Protein AF-A0A1R2CAF1-F1 (afdb_monomer_lite)

Sequence (361 aa):
MEHCLKITEYLPIVRPACIITQISPDHPMFIFNEDGVFRAWNSYMKGKGGKFLLNPRPETIQDITLNTEKISKFLRGTLLHSKGFSFASANIAYVQHNSFFAKLRKSTLQPDCFVSPLLYHANNTDVVGCSLIADLPELIYRDNIARTIDISEITEYFNQYMIEIEKKNDEFDPRTLKPQIMIKPKAAYIAEVIKQISDTHGLIVAIVDSSILYAIEEAWKELEKPPKPIKSFMKIPETPEKITLAEYTEKHALLDLMFGPFVHEYFVKYGIFPYTGHGMLGTADGFYETVKDSWRYYYGKHSSALGEHINLLVSARHAKGKTEDIEGKNKAKKMQTKSRAKSRRSKKVKETESEGSDFDN

pLDDT: mean 75.95, std 15.66, range [34.03, 95.94]

Secondary structure (DSSP, 8-state):
-HHHHHHHHHHHHH--SEEEE---TTS-TT--SHHHHHHHHHHHHTTS--S-SS-SS-SSGGGGEEPHHHHHHHIIIIITTSTTEEEEETTEEEEE--SHHHHHS---EEEETTTHHHHHHHH-TTS--EEEE-SPPHHHHHHHHHHHS-HHHHHHHHHHHHHHHHTT-TT--GGGGSHHHHTHHHHHHHHHHHHHHHTT-S-EEEE--HHHHHHHHHHHHT--SSPPPGGGGG-PPPPPTT-BHHHHHHHHHHHHHHH-SHHHHHTGGGT--S---TT-BT--TTHHHHHHHHHHHHHHHHHHHHHHHHHHHHHHHHHHHHHHHHHHHHHHHHHHHHHHHHHHHHHTTSSSS--------

Radius of gyration: 29.37 Å; chains: 1; bounding box: 98×52×96 Å

Foldseek 3Di:
DVLLVVVVVVCVVQLFQEEEFQDAQQQQQAQLDLVLLVVQLVCVVVVNHGPTLAGLQDQAQVRFKDDLVSLVSNCVRHAVRDDAWDDPDQQWIWGFAPAPVCVVVVTDTHTDNRSSVSSVCNVCVVSNHIYGHQFRHPVLLLLQCLQPDALVLLVVLLVVLLVCVLVVVVVDQSCVSPCVSSALLRLLRNLLSCVVVVVPTPGYHYDDDPVNVVSNVVSNVVADPPGDGSSVSSDRDQHDLEAALLSSLLSSLSCCNRVHPSQPPSALVSLHGSDQCPNHPPNDVCSSVVSSVSNCVNNVVSVVVSVVSVVVSVVVVVVVVVVVVVVVVVVVVVVVVVVVVVVVVVVVVVPPPDDDDDDDD

Organism: NCBI:txid5963

Structure (mmCIF, N/CA/C/O backbone):
data_AF-A0A1R2CAF1-F1
#
_entry.id   AF-A0A1R2CAF1-F1
#
loop_
_atom_site.group_PDB
_atom_site.id
_atom_site.type_symbol
_atom_site.label_atom_id
_atom_site.label_alt_id
_atom_site.label_comp_id
_atom_site.label_asym_id
_atom_site.label_entity_id
_atom_site.label_seq_id
_atom_site.pdbx_PDB_ins_code
_atom_site.Cartn_x
_atom_site.Cartn_y
_atom_site.Cartn_z
_atom_site.occupancy
_atom_site.B_iso_or_equiv
_atom_site.auth_seq_id
_atom_site.auth_comp_id
_atom_site.auth_asym_id
_atom_site.auth_atom_id
_atom_site.pdbx_PDB_model_num
ATOM 1 N N . MET A 1 1 ? 8.354 -9.102 16.627 1.00 51.31 1 MET A N 1
ATOM 2 C CA . MET A 1 1 ? 7.643 -10.154 17.399 1.00 51.31 1 MET A CA 1
ATOM 3 C C . MET A 1 1 ? 6.912 -9.573 18.609 1.00 51.31 1 MET A C 1
ATOM 5 O O . MET A 1 1 ? 5.741 -9.875 18.778 1.00 51.31 1 MET A O 1
ATOM 9 N N . GLU A 1 2 ? 7.549 -8.704 19.403 1.00 56.91 2 GLU A N 1
ATOM 10 C CA . GLU A 1 2 ? 6.963 -8.118 20.625 1.00 56.91 2 GLU A CA 1
ATOM 11 C C . GLU A 1 2 ? 5.717 -7.236 20.380 1.00 56.91 2 GLU A C 1
ATOM 13 O O . GLU A 1 2 ? 4.782 -7.248 21.173 1.00 56.91 2 GLU A O 1
ATOM 18 N N . HIS A 1 3 ? 5.650 -6.516 19.255 1.00 61.91 3 HIS A N 1
ATOM 19 C CA . HIS A 1 3 ? 4.549 -5.582 18.972 1.00 61.91 3 HIS A CA 1
ATOM 20 C C . HIS A 1 3 ? 3.184 -6.253 18.777 1.00 61.91 3 HIS A C 1
ATOM 22 O O . HIS A 1 3 ? 2.185 -5.747 19.280 1.00 61.91 3 HIS A O 1
ATOM 28 N N . CYS A 1 4 ? 3.115 -7.403 18.099 1.00 68.31 4 CYS A N 1
ATOM 29 C CA . CYS A 1 4 ? 1.819 -8.043 17.853 1.00 68.31 4 CYS A CA 1
ATOM 30 C C . CYS A 1 4 ? 1.289 -8.738 19.116 1.00 68.31 4 CYS A C 1
ATOM 32 O O . CYS A 1 4 ? 0.081 -8.750 19.333 1.00 68.31 4 CYS A O 1
ATOM 34 N N . LEU A 1 5 ? 2.189 -9.224 19.985 1.00 64.94 5 LEU A N 1
ATOM 35 C CA . LEU A 1 5 ? 1.832 -9.703 21.326 1.00 64.94 5 LEU A CA 1
ATOM 36 C C . LEU A 1 5 ? 1.216 -8.569 22.158 1.00 64.94 5 LEU A C 1
ATOM 38 O O . LEU A 1 5 ? 0.131 -8.734 22.711 1.00 64.94 5 LEU A O 1
ATOM 42 N N . LYS A 1 6 ? 1.826 -7.377 22.122 1.00 75.56 6 LYS A N 1
ATOM 43 C CA . LYS A 1 6 ? 1.265 -6.180 22.763 1.00 75.56 6 LYS A CA 1
ATOM 44 C C . LYS A 1 6 ? -0.132 -5.851 22.229 1.00 75.56 6 LYS A C 1
ATOM 46 O O . LYS A 1 6 ? -1.043 -5.653 23.022 1.00 75.56 6 LYS A O 1
ATOM 51 N N . ILE A 1 7 ? -0.352 -5.851 20.910 1.00 79.62 7 ILE A N 1
ATOM 52 C CA . ILE A 1 7 ? -1.685 -5.580 20.330 1.00 79.62 7 ILE A CA 1
ATOM 53 C C . ILE A 1 7 ? -2.745 -6.545 20.884 1.00 79.62 7 ILE A C 1
ATOM 55 O O . ILE A 1 7 ? -3.822 -6.102 21.284 1.00 79.62 7 ILE A O 1
ATOM 59 N N . THR A 1 8 ? -2.442 -7.845 20.956 1.00 77.19 8 THR A N 1
ATOM 60 C CA . THR A 1 8 ? -3.391 -8.842 21.483 1.00 77.19 8 THR A CA 1
ATOM 61 C C . THR A 1 8 ? -3.687 -8.687 22.972 1.00 77.19 8 THR A C 1
ATOM 63 O O . THR A 1 8 ? -4.772 -9.057 23.405 1.00 77.19 8 THR A O 1
ATOM 66 N N . GLU A 1 9 ? -2.760 -8.125 23.745 1.00 81.62 9 GLU A N 1
ATOM 67 C CA . GLU A 1 9 ? -2.962 -7.816 25.164 1.00 81.62 9 GLU A CA 1
ATOM 68 C C . GLU A 1 9 ? -3.766 -6.521 25.354 1.00 81.62 9 GLU A C 1
ATOM 70 O O . GLU A 1 9 ? -4.616 -6.443 26.240 1.00 81.62 9 GLU A O 1
ATOM 75 N N . TYR A 1 10 ? -3.552 -5.517 24.497 1.00 83.81 10 TYR A N 1
ATOM 76 C CA . TYR A 1 10 ? -4.214 -4.216 24.609 1.00 83.81 10 TYR A CA 1
ATOM 77 C C . TYR A 1 10 ? -5.668 -4.225 24.133 1.00 83.81 10 TYR A C 1
ATOM 79 O O . TYR A 1 10 ? -6.514 -3.614 24.785 1.00 83.81 10 TYR A O 1
ATOM 87 N N . LEU A 1 11 ? -5.996 -4.900 23.026 1.00 86.00 11 LEU A N 1
ATOM 88 C CA . LEU A 1 11 ? -7.353 -4.858 22.457 1.00 86.00 11 LEU A CA 1
ATOM 89 C C . LEU A 1 11 ? -8.458 -5.332 23.432 1.00 86.00 11 LEU A C 1
ATOM 91 O O . LEU A 1 11 ? -9.475 -4.636 23.527 1.00 86.00 11 LEU A O 1
ATOM 95 N N . PRO A 1 12 ? -8.283 -6.424 24.208 1.00 83.88 12 PRO A N 1
ATOM 96 C CA . PRO A 1 12 ? -9.258 -6.845 25.220 1.00 83.88 12 PRO A CA 1
ATOM 97 C C . PRO A 1 12 ? -9.440 -5.865 26.382 1.00 83.88 12 PRO A C 1
ATOM 99 O O . PRO A 1 12 ? -10.526 -5.814 26.963 1.00 83.88 12 PRO A O 1
ATOM 102 N N . ILE A 1 13 ? -8.388 -5.116 26.731 1.00 86.88 13 ILE A N 1
ATOM 103 C CA . ILE A 1 13 ? -8.388 -4.132 27.823 1.00 86.88 13 ILE A CA 1
ATOM 104 C C . ILE A 1 13 ? -9.066 -2.843 27.362 1.00 86.88 13 ILE A C 1
ATOM 106 O O . ILE A 1 13 ? -9.945 -2.321 28.042 1.00 86.88 13 ILE A O 1
ATOM 110 N N . VAL A 1 14 ? -8.657 -2.339 26.197 1.00 87.44 14 VAL A N 1
ATOM 111 C CA . VAL A 1 14 ? -9.112 -1.058 25.649 1.00 87.44 14 VAL A CA 1
ATOM 112 C C . VAL A 1 14 ? -10.551 -1.151 25.144 1.00 87.44 14 VAL A C 1
ATOM 114 O O . VAL A 1 14 ? -11.290 -0.182 25.272 1.00 87.44 14 VAL A O 1
ATOM 117 N N . ARG A 1 15 ? -10.957 -2.305 24.590 1.00 86.62 15 ARG A N 1
ATOM 118 C CA . ARG A 1 15 ? -12.288 -2.537 23.994 1.00 86.62 15 ARG A CA 1
ATOM 119 C C . ARG A 1 15 ? -12.730 -1.383 23.080 1.00 86.62 15 ARG A C 1
ATOM 121 O O . ARG A 1 15 ? -13.743 -0.736 23.349 1.00 86.62 15 ARG A O 1
ATOM 128 N N . PRO A 1 16 ? -11.960 -1.083 22.017 1.00 88.19 16 PRO A N 1
ATOM 129 C CA . PRO A 1 16 ? -12.273 0.041 21.147 1.00 88.19 16 PRO A CA 1
ATOM 130 C C . PRO A 1 16 ? -13.615 -0.153 20.435 1.00 88.19 16 PRO A C 1
ATOM 132 O O . PRO A 1 16 ? -13.948 -1.257 20.007 1.00 88.19 16 PRO A O 1
ATOM 135 N N . ALA A 1 17 ? -14.345 0.946 20.244 1.00 88.94 17 ALA A N 1
ATOM 136 C CA . ALA A 1 17 ? -15.566 0.968 19.440 1.00 88.94 17 ALA A CA 1
ATOM 137 C C . ALA A 1 17 ? -15.259 0.874 17.933 1.00 88.94 17 ALA A C 1
ATOM 139 O O . ALA A 1 17 ? -16.102 0.451 17.146 1.00 88.94 17 ALA A O 1
ATOM 140 N N . CYS A 1 18 ? -14.049 1.258 17.517 1.00 90.75 18 CYS A N 1
ATOM 141 C CA . CYS A 1 18 ? -13.575 1.096 16.147 1.00 90.75 18 CYS A CA 1
ATOM 142 C C . CYS A 1 18 ? -12.086 0.730 16.115 1.00 90.75 18 CYS A C 1
ATOM 144 O O . CYS A 1 18 ? -11.271 1.369 16.785 1.00 90.75 18 CYS A O 1
ATOM 146 N N . ILE A 1 19 ? -11.728 -0.255 15.290 1.00 91.12 19 ILE A N 1
ATOM 147 C CA . ILE A 1 19 ? -10.339 -0.615 14.985 1.00 91.12 19 ILE A CA 1
ATOM 148 C C . ILE A 1 19 ? -10.024 -0.180 13.558 1.00 91.12 19 ILE A C 1
ATOM 150 O O . ILE A 1 19 ? -10.683 -0.603 12.612 1.00 91.12 19 ILE A O 1
ATOM 154 N N . ILE A 1 20 ? -8.991 0.636 13.392 1.00 91.94 20 ILE A N 1
ATOM 155 C CA . ILE A 1 20 ? -8.460 1.016 12.086 1.00 91.94 20 ILE A CA 1
ATOM 156 C C . ILE A 1 20 ? -7.194 0.207 11.816 1.00 91.94 20 ILE A C 1
ATOM 158 O O . ILE A 1 20 ? -6.279 0.174 12.638 1.00 91.94 20 ILE A O 1
ATOM 162 N N . THR A 1 21 ? -7.140 -0.422 10.647 1.00 90.75 21 THR A N 1
ATOM 163 C CA . THR A 1 21 ? -6.005 -1.221 10.180 1.00 90.75 21 THR A CA 1
ATOM 164 C C . THR A 1 21 ? -5.383 -0.588 8.943 1.00 90.75 21 THR A C 1
ATOM 166 O O . THR A 1 21 ? -6.093 -0.195 8.015 1.00 90.75 21 THR A O 1
ATOM 169 N N . GLN A 1 22 ? -4.055 -0.510 8.902 1.00 89.56 22 GLN A N 1
ATOM 170 C CA . GLN A 1 22 ? -3.309 -0.075 7.721 1.00 89.56 22 GLN A CA 1
ATOM 171 C C . GLN A 1 22 ? -3.112 -1.239 6.735 1.00 89.56 22 GLN A C 1
ATOM 173 O O . GLN A 1 22 ? -2.003 -1.665 6.429 1.00 89.56 22 GLN A O 1
ATOM 178 N N . ILE A 1 23 ? -4.223 -1.793 6.258 1.00 86.06 23 ILE A N 1
ATOM 179 C CA . ILE A 1 23 ? -4.241 -2.728 5.131 1.00 86.06 23 ILE A CA 1
ATOM 180 C C . ILE A 1 23 ? -4.721 -1.941 3.914 1.00 86.06 23 ILE A C 1
ATOM 182 O O . ILE A 1 23 ? -5.524 -1.020 4.058 1.00 86.06 23 ILE A O 1
ATOM 186 N N . SER A 1 24 ? -4.241 -2.273 2.719 1.00 86.19 24 SER A N 1
ATOM 187 C CA . SER A 1 24 ? -4.734 -1.619 1.510 1.00 86.19 24 SER A CA 1
ATOM 188 C C . SER A 1 24 ? -6.028 -2.281 1.012 1.00 86.19 24 SER A C 1
ATOM 190 O O . SER A 1 24 ? -6.096 -3.514 0.936 1.00 86.19 24 SER A O 1
ATOM 192 N N . PRO A 1 25 ? -7.080 -1.509 0.679 1.00 81.62 25 PRO A N 1
ATOM 193 C CA . PRO A 1 25 ? -8.388 -2.053 0.300 1.00 81.62 25 PRO A CA 1
ATOM 194 C C . PRO A 1 25 ? -8.379 -2.789 -1.045 1.00 81.62 25 PRO A C 1
ATOM 196 O O . PRO A 1 25 ? -9.269 -3.601 -1.305 1.00 81.62 25 PRO A O 1
ATOM 199 N N . ASP A 1 26 ? -7.379 -2.530 -1.888 1.00 79.25 26 ASP A N 1
ATOM 200 C CA . ASP A 1 26 ? -7.202 -3.147 -3.203 1.00 79.25 26 ASP A CA 1
ATOM 201 C C . ASP A 1 26 ? -6.224 -4.329 -3.194 1.00 79.25 26 ASP A C 1
ATOM 203 O O . ASP A 1 26 ? -5.925 -4.892 -4.251 1.00 79.25 26 ASP A O 1
ATOM 207 N N . HIS A 1 27 ? -5.786 -4.774 -2.008 1.00 75.56 27 HIS A N 1
ATOM 208 C CA . HIS A 1 27 ? -5.123 -6.063 -1.888 1.00 75.56 27 HIS A CA 1
ATOM 209 C C . HIS A 1 27 ? -6.056 -7.155 -2.455 1.00 75.56 27 HIS A C 1
ATOM 211 O O . HIS A 1 27 ? -7.203 -7.288 -2.006 1.00 75.56 27 HIS A O 1
ATOM 217 N N . PRO A 1 28 ? -5.609 -7.942 -3.453 1.00 60.44 28 PRO A N 1
ATOM 218 C CA . PRO A 1 28 ? -6.451 -8.875 -4.204 1.00 60.44 28 PRO A CA 1
ATOM 219 C C . PRO A 1 28 ? -6.683 -10.163 -3.410 1.00 60.44 28 PRO A C 1
ATOM 221 O O . PRO A 1 28 ? -6.241 -11.258 -3.738 1.00 60.44 28 PRO A O 1
ATOM 224 N N . MET A 1 29 ? -7.427 -10.002 -2.329 1.00 60.38 29 MET A N 1
ATOM 225 C CA . MET A 1 29 ? -7.605 -10.954 -1.238 1.00 60.38 29 MET A CA 1
ATOM 226 C C . MET A 1 29 ? -8.677 -12.022 -1.499 1.00 60.38 29 MET A C 1
ATOM 228 O O . MET A 1 29 ? -8.968 -12.845 -0.638 1.00 60.38 29 MET A O 1
ATOM 232 N N . PHE A 1 30 ? -9.275 -12.018 -2.695 1.00 52.72 30 PHE A N 1
ATOM 233 C CA . PHE A 1 30 ? -10.441 -12.845 -3.056 1.00 52.72 30 PHE A CA 1
ATOM 234 C C . PHE A 1 30 ? -10.347 -13.478 -4.431 1.00 52.72 30 PHE A C 1
ATOM 236 O O . PHE A 1 30 ? -11.348 -13.908 -5.014 1.00 52.72 30 PHE A O 1
ATOM 243 N N . ILE A 1 31 ? -9.139 -13.515 -4.972 1.00 56.66 31 ILE A N 1
ATOM 244 C CA . ILE A 1 31 ? -8.932 -13.964 -6.324 1.00 56.66 31 ILE A CA 1
ATOM 245 C C . ILE A 1 31 ? -8.328 -15.367 -6.306 1.00 56.66 31 ILE A C 1
ATOM 247 O O . ILE A 1 31 ? -7.119 -15.555 -6.303 1.00 56.66 31 ILE A O 1
ATOM 251 N N . PHE A 1 32 ? -9.218 -16.358 -6.252 1.00 49.81 32 PHE A N 1
ATOM 252 C CA . PHE A 1 32 ? -8.885 -17.770 -6.029 1.00 49.81 32 PHE A CA 1
ATOM 253 C C . PHE A 1 32 ? -8.148 -18.453 -7.194 1.00 49.81 32 PHE A C 1
ATOM 255 O O . PHE A 1 32 ? -7.612 -19.543 -7.013 1.00 49.81 32 PHE A O 1
ATOM 262 N N . ASN A 1 33 ? -8.140 -17.856 -8.389 1.00 57.16 33 ASN A N 1
ATOM 263 C CA . ASN A 1 33 ? -7.433 -18.364 -9.564 1.00 57.16 33 ASN A CA 1
ATOM 264 C C . ASN A 1 33 ? -7.219 -17.265 -10.618 1.00 57.16 33 ASN A C 1
ATOM 266 O O . ASN A 1 33 ? -7.812 -16.188 -10.541 1.00 57.16 33 ASN A O 1
ATOM 270 N N . GLU A 1 34 ? -6.385 -17.569 -11.612 1.00 58.16 34 GLU A N 1
ATOM 271 C CA . GLU A 1 34 ? -6.002 -16.692 -12.727 1.00 58.16 34 GLU A CA 1
ATOM 272 C C . GLU A 1 34 ? -7.212 -16.070 -13.451 1.00 58.16 34 GLU A C 1
ATOM 274 O O . GLU A 1 34 ? -7.294 -14.847 -13.593 1.00 58.16 34 GLU A O 1
ATOM 279 N N . ASP A 1 35 ? -8.232 -16.874 -13.774 1.00 67.19 35 ASP A N 1
ATOM 280 C CA . ASP A 1 35 ? -9.487 -16.398 -14.380 1.00 67.19 35 ASP A CA 1
ATOM 281 C C . ASP A 1 35 ? -10.263 -15.428 -13.481 1.00 67.19 35 ASP A C 1
ATOM 283 O O . ASP A 1 35 ? -11.026 -14.575 -13.947 1.00 67.19 35 ASP A O 1
ATOM 287 N N . GLY A 1 36 ? -10.138 -15.585 -12.165 1.00 69.19 36 GLY A N 1
ATOM 288 C CA . GLY A 1 36 ? -10.686 -14.667 -11.180 1.00 69.19 36 GLY A CA 1
ATOM 289 C C . GLY A 1 36 ? -10.005 -13.303 -11.247 1.00 69.19 36 GLY A C 1
ATOM 290 O O . GLY A 1 36 ? -10.709 -12.294 -11.180 1.00 69.19 36 GLY A O 1
ATOM 291 N N . VAL A 1 37 ? -8.674 -13.272 -11.419 1.00 67.25 37 VAL A N 1
ATOM 292 C CA . VAL A 1 37 ? -7.879 -12.025 -11.460 1.00 67.25 37 VAL A CA 1
ATOM 293 C C . VAL A 1 37 ? -8.278 -11.255 -12.688 1.00 67.25 37 VAL A C 1
ATOM 295 O O . VAL A 1 37 ? -8.701 -10.103 -12.597 1.00 67.25 37 VAL A O 1
ATOM 298 N N . PHE A 1 38 ? -8.261 -11.944 -13.823 1.00 70.31 38 PHE A N 1
ATOM 299 C CA . PHE A 1 38 ? -8.608 -11.366 -15.103 1.00 70.31 38 PHE A CA 1
ATOM 300 C C . PHE A 1 38 ? -10.035 -10.816 -15.120 1.00 70.31 38 PHE A C 1
ATOM 302 O O . PHE A 1 38 ? -10.265 -9.684 -15.548 1.00 70.31 38 PHE A O 1
ATOM 309 N N . ARG A 1 39 ? -11.015 -11.571 -14.606 1.00 73.81 39 ARG A N 1
ATOM 310 C CA . ARG A 1 39 ? -12.416 -11.120 -14.565 1.00 73.81 39 ARG A CA 1
ATOM 311 C C . ARG A 1 39 ? -12.642 -9.975 -13.587 1.00 73.81 39 ARG A C 1
ATOM 313 O O . ARG A 1 39 ? -13.352 -9.032 -13.939 1.00 73.81 39 ARG A O 1
ATOM 320 N N . ALA A 1 40 ? -12.073 -10.041 -12.384 1.00 71.50 40 ALA A N 1
ATOM 321 C CA . ALA A 1 40 ? -12.201 -8.972 -11.396 1.00 71.50 40 ALA A CA 1
ATOM 322 C C . ALA A 1 40 ? -11.563 -7.678 -11.914 1.00 71.50 40 ALA A C 1
ATOM 324 O O . ALA A 1 40 ? -12.184 -6.618 -11.842 1.00 71.50 40 ALA A O 1
ATOM 325 N N . TRP A 1 41 ? -10.381 -7.781 -12.519 1.00 71.50 41 TRP A N 1
ATOM 326 C CA . TRP A 1 41 ? -9.676 -6.644 -13.087 1.00 71.50 41 TRP A CA 1
ATOM 327 C C . TRP A 1 41 ? -10.395 -6.036 -14.290 1.00 71.50 41 TRP A C 1
ATOM 329 O O . TRP A 1 41 ? -10.655 -4.837 -14.315 1.00 71.50 41 TRP A O 1
ATOM 339 N N . ASN A 1 42 ? -10.807 -6.854 -15.261 1.00 70.75 42 ASN A N 1
ATOM 340 C CA . ASN A 1 42 ? -11.560 -6.356 -16.412 1.00 70.75 42 ASN A CA 1
ATOM 341 C C . ASN A 1 42 ? -12.880 -5.705 -16.003 1.00 70.75 42 ASN A C 1
ATOM 343 O O . ASN A 1 42 ? -13.317 -4.751 -16.642 1.00 70.75 42 ASN A O 1
ATOM 347 N N . SER A 1 43 ? -13.524 -6.212 -14.951 1.00 70.94 43 SER A N 1
ATOM 348 C CA . SER A 1 43 ? -14.733 -5.592 -14.405 1.00 70.94 43 SER A CA 1
ATOM 349 C C . SER A 1 43 ? -14.413 -4.233 -13.781 1.00 70.94 43 SER A C 1
ATOM 351 O O . SER A 1 43 ? -15.086 -3.257 -14.104 1.00 70.94 43 SER A O 1
ATOM 353 N N . TYR A 1 44 ? -13.345 -4.133 -12.984 1.00 70.88 44 TYR A N 1
ATOM 354 C CA . TYR A 1 44 ? -12.876 -2.863 -12.425 1.00 70.88 44 TYR A CA 1
ATOM 355 C C . TYR A 1 44 ? -12.530 -1.831 -13.508 1.00 70.88 44 TYR A C 1
ATOM 357 O O . TYR A 1 44 ? -13.046 -0.717 -13.476 1.00 70.88 44 TYR A O 1
ATOM 365 N N . MET A 1 45 ? -11.745 -2.215 -14.517 1.00 65.94 45 MET A N 1
ATOM 366 C CA . MET A 1 45 ? -11.340 -1.337 -15.623 1.00 65.94 45 MET A CA 1
ATOM 367 C C . MET A 1 45 ? -12.515 -0.843 -16.464 1.00 65.94 45 MET A C 1
ATOM 369 O O . MET A 1 45 ? -12.485 0.265 -16.990 1.00 65.94 45 MET A O 1
ATOM 373 N N . LYS A 1 46 ? -13.581 -1.643 -16.560 1.00 67.81 46 LYS A N 1
ATOM 374 C CA . LYS A 1 46 ? -14.834 -1.269 -17.230 1.00 67.81 46 LYS A CA 1
ATOM 375 C C . LYS A 1 46 ? -15.780 -0.463 -16.330 1.00 67.81 46 LYS A C 1
ATOM 377 O O . LYS A 1 46 ? -16.942 -0.296 -16.690 1.00 67.81 46 LYS A O 1
ATOM 382 N N . GLY A 1 47 ? -15.328 -0.025 -15.153 1.00 64.75 47 GLY A N 1
ATOM 383 C CA . GLY A 1 47 ? -16.140 0.713 -14.182 1.00 64.75 47 GLY A CA 1
ATOM 384 C C . GLY A 1 47 ? -17.235 -0.124 -13.515 1.00 64.75 47 GLY A C 1
ATOM 385 O O . GLY A 1 47 ? -18.118 0.429 -12.873 1.00 64.75 47 GLY A O 1
ATOM 386 N N . LYS A 1 48 ? -17.199 -1.456 -13.653 1.00 62.12 48 LYS A N 1
ATOM 387 C CA . LYS A 1 48 ? -18.204 -2.384 -13.104 1.00 62.12 48 LYS A CA 1
ATOM 388 C C . LYS A 1 48 ? -17.865 -2.893 -11.697 1.00 62.12 48 LYS A C 1
ATOM 390 O O . LYS A 1 48 ? -18.570 -3.761 -11.193 1.00 62.12 48 LYS A O 1
ATOM 395 N N . GLY A 1 49 ? -16.797 -2.370 -11.086 1.00 63.03 49 GLY A N 1
ATOM 396 C CA . GLY A 1 49 ? -16.265 -2.829 -9.800 1.00 63.03 49 GLY A CA 1
ATOM 397 C C . GLY A 1 49 ? -15.567 -4.190 -9.914 1.00 63.03 49 GLY A C 1
ATOM 398 O O . GLY A 1 49 ? -16.038 -5.105 -10.587 1.00 63.03 49 GLY A O 1
ATOM 399 N N . GLY A 1 50 ? -14.397 -4.334 -9.293 1.00 63.34 50 GLY A N 1
ATOM 400 C CA . GLY A 1 50 ? -13.757 -5.644 -9.145 1.00 63.34 50 GLY A CA 1
ATOM 401 C C . GLY A 1 50 ? -14.336 -6.405 -7.951 1.00 63.34 50 GLY A C 1
ATOM 402 O O . GLY A 1 50 ? -14.973 -5.812 -7.084 1.00 63.34 50 GLY A O 1
ATOM 403 N N . LYS A 1 51 ? -14.087 -7.717 -7.862 1.00 66.69 51 LYS A N 1
ATOM 404 C CA . LYS A 1 51 ? -14.437 -8.533 -6.681 1.00 66.69 51 LYS A CA 1
ATOM 405 C C . LYS A 1 51 ? -13.448 -8.310 -5.527 1.00 66.69 51 LYS A C 1
ATOM 407 O O . LYS A 1 51 ? -12.865 -9.259 -5.011 1.00 66.69 51 LYS A O 1
ATOM 412 N N . PHE A 1 52 ? -13.215 -7.054 -5.173 1.00 71.31 52 PHE A N 1
ATOM 413 C CA . PHE A 1 52 ? -12.416 -6.684 -4.012 1.00 71.31 52 PHE A CA 1
ATOM 414 C C . PHE A 1 52 ? -13.285 -6.743 -2.754 1.00 71.31 52 PHE A C 1
ATOM 416 O O . PHE A 1 52 ? -14.511 -6.650 -2.830 1.00 71.31 52 PHE A O 1
ATOM 423 N N . LEU A 1 53 ? -12.656 -6.920 -1.592 1.00 74.50 53 LEU A N 1
ATOM 424 C CA . LEU A 1 53 ? -13.374 -6.892 -0.313 1.00 74.50 53 LEU A CA 1
ATOM 425 C C . LEU A 1 53 ? -14.046 -5.552 -0.053 1.00 74.50 53 LEU A C 1
ATOM 427 O O . LEU A 1 53 ? -15.129 -5.476 0.527 1.00 74.50 53 LEU A O 1
ATOM 431 N N . LEU A 1 54 ? -13.315 -4.518 -0.441 1.00 77.81 54 LEU A N 1
ATOM 432 C CA . LEU A 1 54 ? -13.613 -3.121 -0.258 1.00 77.81 54 LEU A CA 1
ATOM 433 C C . LEU A 1 54 ? -13.458 -2.439 -1.603 1.00 77.81 54 LEU A C 1
ATOM 435 O O . LEU A 1 54 ? -12.764 -2.936 -2.492 1.00 77.81 54 LEU A O 1
ATOM 439 N N . ASN A 1 55 ? -14.115 -1.300 -1.753 1.00 78.19 55 ASN A N 1
ATOM 440 C CA . ASN A 1 55 ? -13.983 -0.533 -2.973 1.00 78.19 55 ASN A CA 1
ATOM 441 C C . ASN A 1 55 ? -12.536 0.001 -3.068 1.00 78.19 55 ASN A C 1
ATOM 443 O O . ASN A 1 55 ? -12.116 0.724 -2.167 1.00 78.19 55 ASN A O 1
ATOM 447 N N . PRO A 1 56 ? -11.769 -0.304 -4.133 1.00 77.38 56 PRO A N 1
ATOM 448 C CA . PRO A 1 56 ? -10.440 0.278 -4.351 1.00 77.38 56 PRO A CA 1
ATOM 449 C C . PRO A 1 56 ? -10.498 1.780 -4.690 1.00 77.38 56 PRO A C 1
ATOM 451 O O . PRO A 1 56 ? -9.467 2.436 -4.773 1.00 77.38 56 PRO A O 1
ATOM 454 N N . ARG A 1 57 ? -11.695 2.336 -4.915 1.00 81.25 57 ARG A N 1
ATOM 455 C CA . ARG A 1 57 ? -11.965 3.770 -5.080 1.00 81.25 57 ARG A CA 1
ATOM 456 C C . ARG A 1 57 ? -13.105 4.183 -4.147 1.00 81.25 57 ARG A C 1
ATOM 458 O O . ARG A 1 57 ? -14.211 4.443 -4.622 1.00 81.25 57 ARG A O 1
ATOM 465 N N . PRO A 1 58 ? -12.876 4.172 -2.828 1.00 83.50 58 PRO A N 1
ATOM 466 C CA . PRO A 1 58 ? -13.933 4.440 -1.869 1.00 83.50 58 PRO A CA 1
ATOM 467 C C . PRO A 1 58 ? -14.452 5.874 -2.015 1.00 83.50 58 PRO A C 1
ATOM 469 O O . PRO A 1 58 ? -13.681 6.827 -2.163 1.00 83.50 58 PRO A O 1
ATOM 472 N N . GLU A 1 59 ? -15.773 6.024 -1.975 1.00 84.38 59 GLU A N 1
ATOM 473 C CA . GLU A 1 59 ? -16.448 7.322 -2.000 1.00 84.38 59 GLU A CA 1
ATOM 474 C C . GLU A 1 59 ? -16.834 7.773 -0.591 1.00 84.38 59 GLU A C 1
ATOM 476 O O . GLU A 1 59 ? -16.869 8.973 -0.309 1.00 84.38 59 GLU A O 1
ATOM 481 N N . THR A 1 60 ? -17.080 6.807 0.294 1.00 86.38 60 THR A N 1
ATOM 482 C CA . THR A 1 60 ? -17.554 6.995 1.665 1.00 86.38 60 THR A CA 1
ATOM 483 C C . THR A 1 60 ? -16.789 6.099 2.645 1.00 86.38 60 THR A C 1
ATOM 485 O O . THR A 1 60 ? -16.141 5.132 2.253 1.00 86.38 60 THR A O 1
ATOM 488 N N . ILE A 1 61 ? -16.911 6.359 3.951 1.00 87.00 61 ILE A N 1
ATOM 489 C CA . ILE A 1 61 ? -16.337 5.486 4.997 1.00 87.00 61 ILE A CA 1
ATOM 490 C C . ILE A 1 61 ? -16.930 4.066 4.939 1.00 87.00 61 ILE A C 1
ATOM 492 O O . ILE A 1 61 ? -16.251 3.082 5.239 1.00 87.00 61 ILE A O 1
ATOM 496 N N . GLN A 1 62 ? -18.195 3.933 4.523 1.00 87.69 62 GLN A N 1
ATOM 497 C CA . GLN A 1 62 ? -18.882 2.639 4.431 1.00 87.69 62 GLN A CA 1
ATOM 498 C C . GLN A 1 62 ? -18.201 1.694 3.430 1.00 87.69 62 GLN A C 1
ATOM 500 O O . GLN A 1 62 ? -18.226 0.475 3.618 1.00 87.69 62 GLN A O 1
ATOM 505 N N . ASP A 1 63 ? -17.537 2.251 2.413 1.00 85.44 63 ASP A N 1
ATOM 506 C CA . ASP A 1 63 ? -16.794 1.497 1.400 1.00 85.44 63 ASP A CA 1
ATOM 507 C C . ASP A 1 63 ? -15.547 0.806 1.945 1.00 85.44 63 ASP A C 1
ATOM 509 O O . ASP A 1 63 ? -15.057 -0.130 1.314 1.00 85.44 63 ASP A O 1
ATOM 513 N N . ILE A 1 64 ? -15.050 1.259 3.100 1.00 87.88 64 ILE A N 1
ATOM 514 C CA . ILE A 1 64 ? -13.878 0.715 3.792 1.00 87.88 64 ILE A CA 1
ATOM 515 C C . ILE A 1 64 ? -14.212 0.116 5.166 1.00 87.88 64 ILE A C 1
ATOM 517 O O . ILE A 1 64 ? -13.326 -0.386 5.861 1.00 87.88 64 ILE A O 1
ATOM 521 N N . THR A 1 65 ? -15.497 0.121 5.541 1.00 89.50 65 THR A N 1
ATOM 522 C CA . THR A 1 65 ? -16.002 -0.542 6.747 1.00 89.50 65 THR A CA 1
ATOM 523 C C . THR A 1 65 ? -16.261 -2.020 6.508 1.00 89.50 65 THR A C 1
ATOM 525 O O . THR A 1 65 ? -16.998 -2.440 5.602 1.00 89.50 65 THR A O 1
ATOM 528 N N . LEU A 1 66 ? -15.667 -2.821 7.385 1.00 87.25 66 LEU A N 1
ATOM 529 C CA . LEU A 1 66 ? -15.847 -4.253 7.455 1.00 87.25 66 LEU A CA 1
ATOM 530 C C . LEU A 1 66 ? -16.829 -4.614 8.568 1.00 87.25 66 LEU A C 1
ATOM 532 O O . LEU A 1 66 ? -16.715 -4.156 9.703 1.00 87.25 66 LEU A O 1
ATOM 536 N N . ASN A 1 67 ? -17.770 -5.488 8.224 1.00 85.69 67 ASN A N 1
ATOM 537 C CA . ASN A 1 67 ? -18.620 -6.191 9.178 1.00 85.69 67 ASN A CA 1
ATOM 538 C C . ASN A 1 67 ? -18.112 -7.631 9.363 1.00 85.69 67 ASN A C 1
ATOM 540 O O . ASN A 1 67 ? -17.261 -8.098 8.603 1.00 85.69 67 ASN A O 1
ATOM 544 N N . THR A 1 68 ? -18.667 -8.364 10.328 1.00 84.00 68 THR A N 1
ATOM 545 C CA . THR A 1 68 ? -18.254 -9.741 10.654 1.00 84.00 68 THR A CA 1
ATOM 546 C C . THR A 1 68 ? -18.243 -10.676 9.437 1.00 84.00 68 THR A C 1
ATOM 548 O O . THR A 1 68 ? -17.337 -11.499 9.297 1.00 84.00 68 THR A O 1
ATOM 551 N N . GLU A 1 69 ? -19.198 -10.530 8.512 1.00 83.62 69 GLU A N 1
ATOM 552 C CA . GLU A 1 69 ? -19.249 -11.324 7.279 1.00 83.62 69 GLU A CA 1
ATOM 553 C C . GLU A 1 69 ? -18.076 -10.999 6.338 1.00 83.62 69 GLU A C 1
ATOM 555 O O . GLU A 1 69 ? -17.389 -11.905 5.861 1.00 83.62 69 GLU A O 1
ATOM 560 N N . LYS A 1 70 ? -17.810 -9.710 6.087 1.00 83.06 70 LYS A N 1
ATOM 561 C CA . LYS A 1 70 ? -16.679 -9.252 5.266 1.00 83.06 70 LYS A CA 1
ATOM 562 C C . LYS A 1 70 ? -15.339 -9.632 5.901 1.00 83.06 70 LYS A C 1
ATOM 564 O O . LYS A 1 70 ? -14.444 -10.083 5.194 1.00 83.06 70 LYS A O 1
ATOM 569 N N . ILE A 1 71 ? -15.206 -9.529 7.222 1.00 85.44 71 ILE A N 1
ATOM 570 C CA . ILE A 1 71 ? -13.998 -9.962 7.939 1.00 85.44 71 ILE A CA 1
ATOM 571 C C . ILE A 1 71 ? -13.818 -11.473 7.790 1.00 85.44 71 ILE A C 1
ATOM 573 O O . ILE A 1 71 ? -12.746 -11.933 7.418 1.00 85.44 71 ILE A O 1
ATOM 577 N N . SER A 1 72 ? -14.875 -12.265 7.974 1.00 81.12 72 SER A N 1
ATOM 578 C CA . SER A 1 72 ? -14.807 -13.718 7.769 1.00 81.12 72 SER A CA 1
ATOM 579 C C . SER A 1 72 ? -14.389 -14.074 6.342 1.00 81.12 72 SER A C 1
ATOM 581 O O . SER A 1 72 ? -13.561 -14.963 6.133 1.00 81.12 72 SER A O 1
ATOM 583 N N . LYS A 1 73 ? -14.925 -13.350 5.351 1.00 78.94 73 LYS A N 1
ATOM 584 C CA . LYS A 1 73 ? -14.491 -13.436 3.956 1.00 78.94 73 LYS A CA 1
ATOM 585 C C . LYS A 1 73 ? -12.994 -13.124 3.847 1.00 78.94 73 LYS A C 1
ATOM 587 O O . LYS A 1 73 ? -12.282 -13.943 3.279 1.00 78.94 73 LYS A O 1
ATOM 592 N N . PHE A 1 74 ? -12.510 -12.026 4.430 1.00 80.25 74 PHE A N 1
ATOM 593 C CA . PHE A 1 74 ? -11.090 -11.628 4.416 1.00 80.25 74 PHE A CA 1
ATOM 594 C C . PHE A 1 74 ? -10.195 -12.731 4.962 1.00 80.25 74 PHE A C 1
ATOM 596 O O . PHE A 1 74 ? -9.262 -13.165 4.294 1.00 80.25 74 PHE A O 1
ATOM 603 N N . LEU A 1 75 ? -10.524 -13.254 6.140 1.00 79.12 75 LEU A N 1
ATOM 604 C CA . LEU A 1 75 ? -9.725 -14.283 6.793 1.00 79.12 75 LEU A CA 1
ATOM 605 C C . LEU A 1 75 ? -9.674 -15.571 5.959 1.00 79.12 75 LEU A C 1
ATOM 607 O O . LEU A 1 75 ? -8.607 -16.161 5.787 1.00 79.12 75 LEU A O 1
ATOM 611 N N . ARG A 1 76 ? -10.808 -15.991 5.381 1.00 73.00 76 ARG A N 1
ATOM 612 C CA . ARG A 1 76 ? -10.862 -17.189 4.533 1.00 73.00 76 ARG A CA 1
ATOM 613 C C . ARG A 1 76 ? -10.172 -16.986 3.186 1.00 73.00 76 ARG A C 1
ATOM 615 O O . ARG A 1 76 ? -9.449 -17.877 2.761 1.00 73.00 76 ARG A O 1
ATOM 622 N N . GLY A 1 77 ? -10.400 -15.861 2.513 1.00 64.12 77 GLY A N 1
ATOM 623 C CA . GLY A 1 77 ? -9.862 -15.567 1.182 1.00 64.12 77 GLY A CA 1
ATOM 624 C C . GLY A 1 77 ? -8.360 -15.299 1.195 1.00 64.12 77 GLY A C 1
ATOM 625 O O . GLY A 1 77 ? -7.626 -15.902 0.418 1.00 64.12 77 GLY A O 1
ATOM 626 N N . THR A 1 78 ? -7.897 -14.465 2.126 1.00 66.38 78 THR A N 1
ATOM 627 C CA . THR A 1 78 ? -6.496 -14.042 2.206 1.00 66.38 78 THR A CA 1
ATOM 628 C C . THR A 1 78 ? -5.633 -15.049 2.942 1.00 66.38 78 THR A C 1
ATOM 630 O O . THR A 1 78 ? -4.585 -15.439 2.443 1.00 66.38 78 THR A O 1
ATOM 633 N N . LEU A 1 79 ? -6.031 -15.457 4.148 1.00 66.81 79 LEU A N 1
ATOM 634 C CA . LEU A 1 79 ? -5.096 -16.114 5.062 1.00 66.81 79 LEU A CA 1
ATOM 635 C C . LEU A 1 79 ? -5.088 -17.630 4.891 1.00 66.81 79 LEU A C 1
ATOM 637 O O . LEU A 1 79 ? -4.021 -18.232 4.862 1.00 66.81 79 LEU A O 1
ATOM 641 N N . LEU A 1 80 ? -6.260 -18.256 4.736 1.00 59.97 80 LEU A N 1
ATOM 642 C CA . LEU A 1 80 ? -6.341 -19.717 4.594 1.00 59.97 80 LEU A CA 1
ATOM 643 C C . LEU A 1 80 ? -5.854 -20.220 3.226 1.00 59.97 80 LEU A C 1
ATOM 645 O O . LEU A 1 80 ? -5.448 -21.374 3.121 1.00 59.97 80 LEU A O 1
ATOM 649 N N . HIS A 1 81 ? -5.888 -19.379 2.187 1.00 57.19 81 HIS A N 1
ATOM 650 C CA . HIS A 1 81 ? -5.476 -19.761 0.829 1.00 57.19 81 HIS A CA 1
ATOM 651 C C . HIS A 1 81 ? -4.095 -19.221 0.425 1.00 57.19 81 HIS A C 1
ATOM 653 O O . HIS A 1 81 ? -3.583 -19.599 -0.631 1.00 57.19 81 HIS A O 1
ATOM 659 N N . SER A 1 82 ? -3.465 -18.366 1.236 1.00 60.81 82 SER A N 1
ATOM 660 C CA . SER A 1 82 ? -2.142 -17.827 0.917 1.00 60.81 82 SER A CA 1
ATOM 661 C C . SER A 1 82 ? -1.024 -18.768 1.362 1.00 60.81 82 SER A C 1
ATOM 663 O O . SER A 1 82 ? -0.922 -19.167 2.525 1.00 60.81 82 SER A O 1
ATOM 665 N N . LYS A 1 83 ? -0.138 -19.107 0.418 1.00 59.72 83 LYS A N 1
ATOM 666 C CA . LYS A 1 83 ? 1.099 -19.834 0.715 1.00 59.72 83 LYS A CA 1
ATOM 667 C C . LYS A 1 83 ? 1.989 -18.941 1.575 1.00 59.72 83 LYS A C 1
ATOM 669 O O . LYS A 1 83 ? 2.479 -17.919 1.096 1.00 59.72 83 LYS A O 1
ATOM 674 N N . GLY A 1 84 ? 2.212 -19.362 2.815 1.00 64.12 84 GLY A N 1
ATOM 675 C CA . GLY A 1 84 ? 3.099 -18.670 3.742 1.00 64.12 84 GLY A CA 1
ATOM 676 C C . GLY A 1 84 ? 2.407 -18.046 4.944 1.00 64.12 84 GLY A C 1
ATOM 677 O O . GLY A 1 84 ? 3.096 -17.517 5.805 1.00 64.12 84 GLY A O 1
ATOM 678 N N . PHE A 1 85 ? 1.083 -18.131 5.061 1.00 68.56 85 PHE A N 1
ATOM 679 C CA . PHE A 1 85 ? 0.440 -17.794 6.325 1.00 68.56 85 PHE A CA 1
ATOM 680 C C . PHE A 1 85 ? 0.408 -19.004 7.256 1.00 68.56 85 PHE A C 1
ATOM 682 O O . PHE A 1 85 ? 0.151 -20.131 6.836 1.00 68.56 85 PHE A O 1
ATOM 689 N N . SER A 1 86 ? 0.692 -18.763 8.531 1.00 70.25 86 SER A N 1
ATOM 690 C CA . SER A 1 86 ? 0.549 -19.748 9.599 1.00 70.25 86 SER A CA 1
ATOM 691 C C . SER A 1 86 ? -0.138 -19.098 10.790 1.00 70.25 86 SER A C 1
ATOM 693 O O . SER A 1 86 ? 0.020 -17.903 11.032 1.00 70.25 86 SER A O 1
ATOM 695 N N . PHE A 1 87 ? -0.895 -19.883 11.545 1.00 69.31 87 PHE A N 1
ATOM 696 C CA . PHE A 1 87 ? -1.543 -19.432 12.768 1.00 69.31 87 PHE A CA 1
ATOM 697 C C . PHE A 1 87 ? -0.930 -20.204 13.927 1.00 69.31 87 PHE A C 1
ATOM 699 O O . PHE A 1 87 ? -1.092 -21.420 14.011 1.00 69.31 87 PHE A O 1
ATOM 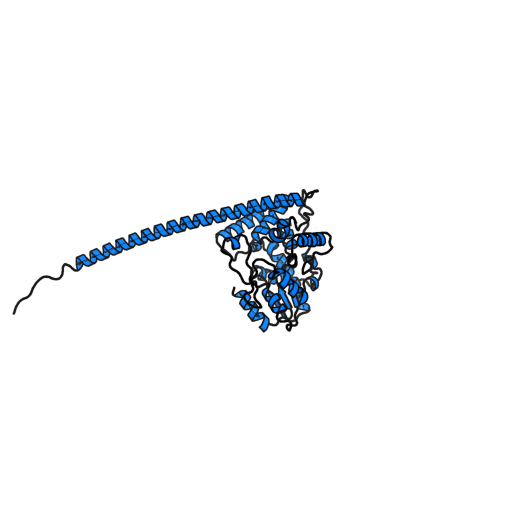706 N N . ALA A 1 88 ? -0.203 -19.513 14.808 1.00 56.69 88 ALA A N 1
ATOM 707 C CA . ALA A 1 88 ? 0.341 -20.136 16.018 1.00 56.69 88 ALA A CA 1
ATOM 708 C C . ALA A 1 88 ? -0.589 -19.970 17.238 1.00 56.69 88 ALA A C 1
ATOM 710 O O . ALA A 1 88 ? -0.344 -20.563 18.283 1.00 56.69 88 ALA A O 1
ATOM 711 N N . SER A 1 89 ? -1.670 -19.190 17.114 1.00 65.44 89 SER A N 1
ATOM 712 C CA . SER A 1 89 ? -2.728 -19.021 18.119 1.00 65.44 89 SER A CA 1
ATOM 713 C C . SER A 1 89 ? -4.020 -18.521 17.454 1.00 65.44 89 SER A C 1
ATOM 715 O O . SER A 1 89 ? -4.001 -18.138 16.284 1.00 65.44 89 SER A O 1
ATOM 717 N N . ALA A 1 90 ? -5.142 -18.489 18.185 1.00 65.12 90 ALA A N 1
ATOM 718 C CA . ALA A 1 90 ? -6.430 -18.039 17.642 1.00 65.12 90 ALA A CA 1
ATOM 719 C C . ALA A 1 90 ? -6.414 -16.586 17.114 1.00 65.12 90 ALA A C 1
ATOM 721 O O . ALA A 1 90 ? -7.218 -16.250 16.252 1.00 65.12 90 ALA A O 1
ATOM 722 N N . ASN A 1 91 ? -5.490 -15.739 17.589 1.00 73.12 91 ASN A N 1
ATOM 723 C CA . ASN A 1 91 ? -5.530 -14.287 17.367 1.00 73.12 91 ASN A CA 1
ATOM 724 C C . ASN A 1 91 ? -4.261 -13.701 16.726 1.00 73.12 91 ASN A C 1
ATOM 726 O O . ASN A 1 91 ? -4.183 -12.486 16.572 1.00 73.12 91 ASN A O 1
ATOM 730 N N . ILE A 1 92 ? -3.271 -14.527 16.365 1.00 77.69 92 ILE A N 1
ATOM 731 C CA . ILE A 1 92 ? -2.036 -14.056 15.722 1.00 77.69 92 ILE A CA 1
ATOM 732 C C . ILE A 1 92 ? -1.886 -14.726 14.359 1.00 77.69 92 ILE A C 1
ATOM 734 O O . ILE A 1 92 ? -1.686 -15.941 14.264 1.00 77.69 92 ILE A O 1
ATOM 738 N N . ALA A 1 93 ? -1.943 -13.910 13.307 1.00 79.00 93 ALA A N 1
ATOM 739 C CA . ALA A 1 93 ? -1.514 -14.310 11.974 1.00 79.00 93 ALA A CA 1
ATOM 740 C C . ALA A 1 93 ? 0.007 -14.196 11.883 1.00 79.00 93 ALA A C 1
ATOM 742 O O . ALA A 1 93 ? 0.584 -13.226 12.361 1.00 79.00 93 ALA A O 1
ATOM 743 N N . TYR A 1 94 ? 0.654 -15.167 11.252 1.00 75.69 94 TYR A N 1
ATOM 744 C CA . TYR A 1 94 ? 2.055 -15.080 10.864 1.00 75.69 94 TYR A CA 1
ATOM 745 C C . TYR A 1 94 ? 2.130 -15.068 9.351 1.00 75.69 94 TYR A C 1
ATOM 747 O O . TYR A 1 94 ? 1.489 -15.898 8.711 1.00 75.69 94 TYR A O 1
ATOM 755 N N . VAL A 1 95 ? 2.940 -14.173 8.794 1.00 74.06 95 VAL A N 1
ATOM 756 C CA . VAL A 1 95 ? 3.221 -14.114 7.362 1.00 74.06 95 VAL A CA 1
ATOM 757 C C . VAL A 1 95 ? 4.643 -14.587 7.120 1.00 74.06 95 VAL A C 1
ATOM 759 O O . VAL A 1 95 ? 5.602 -14.176 7.778 1.00 74.06 95 VAL A O 1
ATOM 762 N N . GLN A 1 96 ? 4.794 -15.442 6.124 1.00 65.19 96 GLN A N 1
ATOM 763 C CA . GLN A 1 96 ? 6.050 -15.666 5.447 1.00 65.19 96 GLN A CA 1
ATOM 764 C C . GLN A 1 96 ? 6.213 -14.512 4.471 1.00 65.19 96 GLN A C 1
ATOM 766 O O . GLN A 1 96 ? 5.507 -14.433 3.463 1.00 65.19 96 GLN A O 1
ATOM 771 N N . HIS A 1 97 ? 7.127 -13.593 4.764 1.00 57.97 97 HIS A N 1
ATOM 772 C CA . HIS A 1 97 ? 7.467 -12.588 3.773 1.00 57.97 97 HIS A CA 1
ATOM 773 C C . HIS A 1 97 ? 7.950 -13.318 2.516 1.00 57.97 97 HIS A C 1
ATOM 775 O O . HIS A 1 97 ? 8.926 -14.058 2.547 1.00 57.97 97 HIS A O 1
ATOM 781 N N . ASN A 1 98 ? 7.235 -13.143 1.407 1.00 49.31 98 ASN A N 1
ATOM 782 C CA . ASN A 1 98 ? 7.620 -13.673 0.099 1.00 49.31 98 ASN A CA 1
ATOM 783 C C . ASN A 1 98 ? 8.508 -12.680 -0.659 1.00 49.31 98 ASN A C 1
ATOM 785 O O . ASN A 1 98 ? 8.597 -12.733 -1.885 1.00 49.31 98 ASN A O 1
ATOM 789 N N . SER A 1 99 ? 9.182 -11.771 0.054 1.00 53.75 99 SER A N 1
ATOM 790 C CA . SER A 1 99 ? 10.202 -10.949 -0.580 1.00 53.75 99 SER A CA 1
ATOM 791 C C . SER A 1 99 ? 11.307 -11.863 -1.109 1.00 53.75 99 SER A C 1
ATOM 793 O O . SER A 1 99 ? 11.635 -12.899 -0.518 1.00 53.75 99 SER A O 1
ATOM 795 N N . PHE A 1 100 ? 11.901 -11.471 -2.234 1.00 53.00 100 PHE A N 1
ATOM 796 C CA . PHE A 1 100 ? 13.083 -12.131 -2.786 1.00 53.00 100 PHE A CA 1
ATOM 797 C C . PHE A 1 100 ? 14.158 -12.370 -1.700 1.00 53.00 100 PHE A C 1
ATOM 799 O O . PHE A 1 100 ? 14.779 -13.432 -1.638 1.00 53.00 100 PHE A O 1
ATOM 806 N N . PHE A 1 101 ? 14.278 -11.440 -0.749 1.00 52.78 101 PHE A N 1
ATOM 807 C CA . PHE A 1 101 ? 15.190 -11.509 0.392 1.00 52.78 101 PHE A CA 1
ATOM 808 C C . PHE A 1 101 ? 14.830 -12.530 1.468 1.00 52.78 101 PHE A C 1
ATOM 810 O O . PHE A 1 101 ? 15.722 -13.155 2.042 1.00 52.78 101 PHE A O 1
ATOM 817 N N . ALA A 1 102 ? 13.548 -12.740 1.740 1.00 54.06 102 ALA A N 1
ATOM 818 C CA . ALA A 1 102 ? 13.101 -13.735 2.708 1.00 54.06 102 ALA A CA 1
ATOM 819 C C . ALA A 1 102 ? 13.235 -15.174 2.173 1.00 54.06 102 ALA A C 1
ATOM 821 O O . ALA A 1 102 ? 13.408 -16.112 2.951 1.00 54.06 102 ALA A O 1
ATOM 822 N N . LYS A 1 103 ? 13.263 -15.357 0.843 1.00 54.06 103 LYS A N 1
ATOM 823 C CA . LYS A 1 103 ? 13.679 -16.627 0.218 1.00 54.06 103 LYS A CA 1
ATOM 824 C C . LYS A 1 103 ? 15.185 -16.880 0.378 1.00 54.06 103 LYS A C 1
ATOM 826 O O . LYS A 1 103 ? 15.586 -18.018 0.607 1.00 54.06 103 LYS A O 1
ATOM 831 N N . LEU A 1 104 ? 16.010 -15.830 0.312 1.00 54.19 104 LEU A N 1
ATOM 832 C CA . LEU A 1 104 ? 17.467 -15.902 0.517 1.00 54.19 104 LEU A CA 1
ATOM 833 C C . LEU A 1 104 ? 17.858 -16.141 1.984 1.00 54.19 104 LEU A C 1
ATOM 835 O O . LEU A 1 104 ? 18.808 -16.868 2.273 1.00 54.19 104 LEU A O 1
ATOM 839 N N . ARG A 1 105 ? 17.126 -15.550 2.929 1.00 52.62 105 ARG A N 1
ATOM 840 C CA . ARG A 1 105 ? 17.338 -15.723 4.369 1.00 52.62 105 ARG A CA 1
ATOM 841 C C . ARG A 1 105 ? 16.299 -16.698 4.916 1.00 52.62 105 ARG A C 1
ATOM 843 O O . ARG A 1 105 ? 15.287 -16.229 5.414 1.00 52.62 105 ARG A O 1
ATOM 850 N N . LYS A 1 106 ? 16.544 -18.019 4.778 1.00 53.56 106 LYS A N 1
ATOM 851 C CA . LYS A 1 106 ? 15.735 -19.150 5.313 1.00 53.56 106 LYS A CA 1
ATOM 852 C C . LYS A 1 106 ? 14.480 -18.668 6.052 1.00 53.56 106 LYS A C 1
ATOM 854 O O . LYS A 1 106 ? 14.559 -18.355 7.237 1.00 53.56 106 LYS A O 1
ATOM 859 N N . SER A 1 107 ? 13.382 -18.554 5.310 1.00 58.28 107 SER A N 1
ATOM 860 C CA . SER A 1 107 ? 12.176 -17.824 5.697 1.00 58.28 107 SER A CA 1
ATOM 861 C C . SER A 1 107 ? 11.799 -17.978 7.173 1.00 58.28 107 SER A C 1
ATOM 863 O O . SER A 1 107 ? 11.393 -19.060 7.606 1.00 58.28 107 SER A O 1
ATOM 865 N N . THR A 1 108 ? 11.898 -16.895 7.938 1.00 65.19 108 THR A N 1
ATOM 866 C CA . THR A 1 108 ? 11.329 -16.826 9.281 1.00 65.19 108 THR A CA 1
ATOM 867 C C . THR A 1 108 ? 9.894 -16.323 9.174 1.00 65.19 108 THR A C 1
ATOM 869 O O . THR A 1 108 ? 9.622 -15.302 8.544 1.00 65.19 108 THR A O 1
ATOM 872 N N . LEU A 1 109 ? 8.956 -17.072 9.753 1.00 70.25 109 LEU A N 1
ATOM 873 C CA . LEU A 1 109 ? 7.590 -16.594 9.944 1.00 70.25 109 LEU A CA 1
ATOM 874 C C . LEU A 1 109 ? 7.630 -15.393 10.892 1.00 70.25 109 LEU A C 1
ATOM 876 O O . LEU A 1 109 ? 8.226 -15.484 11.969 1.00 70.25 109 LEU A O 1
ATOM 880 N N . GLN A 1 110 ? 6.995 -14.287 10.509 1.00 72.94 110 GLN A N 1
ATOM 881 C CA . GLN A 1 110 ? 6.861 -13.112 11.367 1.00 72.94 110 GLN A CA 1
ATOM 882 C C . GLN A 1 110 ? 5.389 -12.859 11.702 1.00 72.94 110 GLN A C 1
ATOM 884 O O . GLN A 1 110 ? 4.544 -13.028 10.825 1.00 72.94 110 GLN A O 1
ATOM 889 N N . PRO A 1 111 ? 5.058 -12.481 12.951 1.00 74.81 111 PRO A N 1
ATOM 890 C CA . PRO A 1 111 ? 3.702 -12.071 13.301 1.00 74.81 111 PRO A CA 1
ATOM 891 C C . PRO A 1 111 ? 3.232 -10.865 12.472 1.00 74.81 111 PRO A C 1
ATOM 893 O O . PRO A 1 111 ? 3.988 -9.914 12.290 1.00 74.81 111 PRO A O 1
ATOM 896 N N . ASP A 1 112 ? 1.975 -10.888 12.039 1.00 81.31 112 ASP A N 1
ATOM 897 C CA . ASP A 1 112 ? 1.296 -9.823 11.306 1.00 81.31 112 ASP A CA 1
ATOM 898 C C . ASP A 1 112 ? 0.445 -8.979 12.258 1.00 81.31 112 ASP A C 1
ATOM 900 O O . ASP A 1 112 ? -0.634 -9.383 12.708 1.00 81.31 112 ASP A O 1
ATOM 904 N N . CYS A 1 113 ? 0.936 -7.786 12.573 1.00 81.88 113 CYS A N 1
ATOM 905 C CA . CYS A 1 113 ? 0.269 -6.864 13.486 1.00 81.88 113 CYS A CA 1
ATOM 906 C C . CYS A 1 113 ? -0.965 -6.192 12.865 1.00 81.88 113 CYS A C 1
ATOM 908 O O . CYS A 1 113 ? -1.826 -5.737 13.613 1.00 81.88 113 CYS A O 1
ATOM 910 N N . PHE A 1 114 ? -1.080 -6.137 11.535 1.00 85.88 114 PHE A N 1
ATOM 911 C CA . PHE A 1 114 ? -2.191 -5.476 10.844 1.00 85.88 114 PHE A CA 1
ATOM 912 C C . PHE A 1 114 ? -3.401 -6.391 10.690 1.00 85.88 114 PHE A C 1
ATOM 914 O O . PHE A 1 114 ? -4.541 -5.933 10.764 1.00 85.88 114 PHE A O 1
ATOM 921 N N . VAL A 1 115 ? -3.162 -7.692 10.526 1.00 84.25 115 VAL A N 1
ATOM 922 C CA . VAL A 1 115 ? -4.216 -8.708 10.398 1.00 84.25 115 VAL A CA 1
ATOM 923 C C . VAL A 1 115 ? -4.722 -9.205 11.755 1.00 84.25 115 VAL A C 1
ATOM 925 O O . VAL A 1 115 ? -5.912 -9.491 11.898 1.00 84.25 115 VAL A O 1
ATOM 928 N N . SER A 1 116 ? -3.852 -9.289 12.768 1.00 84.56 116 SER A N 1
ATOM 929 C CA . SER A 1 116 ? -4.216 -9.771 14.116 1.00 84.56 116 SER A CA 1
ATOM 930 C C . SER A 1 116 ? -5.447 -9.074 14.744 1.00 84.56 116 SER A C 1
ATOM 932 O O . SER A 1 116 ? -6.285 -9.763 15.326 1.00 84.56 116 SER A O 1
ATOM 934 N N . PRO A 1 117 ? -5.659 -7.753 14.589 1.00 86.25 117 PRO A N 1
ATOM 935 C CA . PRO A 1 117 ? -6.856 -7.063 15.078 1.00 86.25 117 PRO A CA 1
ATOM 936 C C . PRO A 1 117 ? -8.150 -7.514 14.394 1.00 86.25 117 PRO A C 1
ATOM 938 O O . PRO A 1 117 ? -9.189 -7.608 15.045 1.00 86.25 117 PRO A O 1
ATOM 941 N N . LEU A 1 118 ? -8.093 -7.833 13.095 1.00 87.50 118 LEU A N 1
ATOM 942 C CA . LEU A 1 118 ? -9.242 -8.359 12.353 1.00 87.50 118 LEU A CA 1
ATOM 943 C C . LEU A 1 118 ? -9.593 -9.778 12.817 1.00 87.50 118 LEU A C 1
ATOM 945 O O . LEU A 1 118 ? -10.772 -10.094 12.954 1.00 87.50 118 LEU A O 1
ATOM 949 N N . LEU A 1 119 ? -8.588 -10.616 13.104 1.00 83.81 119 LEU A N 1
ATOM 950 C CA . LEU A 1 119 ? -8.784 -11.938 13.719 1.00 83.81 119 LEU A CA 1
ATOM 951 C C . LEU A 1 119 ? -9.415 -11.824 15.106 1.00 83.81 119 LEU A C 1
ATOM 953 O O . LEU A 1 119 ? -10.385 -12.519 15.400 1.00 83.81 119 LEU A O 1
ATOM 957 N N . TYR A 1 120 ? -8.891 -10.919 15.935 1.00 83.75 120 TYR A N 1
ATOM 958 C CA . TYR A 1 120 ? -9.452 -10.638 17.249 1.00 83.75 120 TYR A CA 1
ATOM 959 C C . TYR A 1 120 ? -10.931 -10.253 17.139 1.00 83.75 120 TYR A C 1
ATOM 961 O O . TYR A 1 120 ? -11.773 -10.871 17.786 1.00 83.75 120 TYR A O 1
ATOM 969 N N . HIS A 1 121 ? -11.262 -9.292 16.277 1.00 84.19 121 HIS A N 1
ATOM 970 C CA . HIS A 1 121 ? -12.643 -8.855 16.097 1.00 84.19 121 HIS A CA 1
ATOM 971 C C . HIS A 1 121 ? -13.543 -9.966 15.522 1.00 84.19 121 HIS A C 1
ATOM 973 O O . HIS A 1 121 ? -14.696 -10.094 15.921 1.00 84.19 121 HIS A O 1
ATOM 979 N N . ALA A 1 122 ? -13.023 -10.821 14.634 1.00 84.56 122 ALA A N 1
ATOM 980 C CA . ALA A 1 122 ? -13.766 -11.966 14.104 1.00 84.56 122 ALA A CA 1
ATOM 981 C C . ALA A 1 122 ? -14.091 -13.031 15.163 1.00 84.56 122 ALA A C 1
ATOM 983 O O . ALA A 1 122 ? -15.157 -13.640 15.102 1.00 84.56 122 ALA A O 1
ATOM 984 N N . ASN A 1 123 ? -13.182 -13.259 16.114 1.00 80.88 123 ASN A N 1
ATOM 985 C CA . ASN A 1 123 ? -13.329 -14.284 17.150 1.00 80.88 123 ASN A CA 1
ATOM 986 C C . ASN A 1 123 ? -14.088 -13.800 18.395 1.00 80.88 123 ASN A C 1
ATOM 988 O O . ASN A 1 123 ? -14.495 -14.626 19.207 1.00 80.88 123 ASN A O 1
ATOM 992 N N . ASN A 1 124 ? -14.273 -12.487 18.557 1.00 78.69 124 ASN A N 1
ATOM 993 C CA . ASN A 1 124 ? -14.921 -11.873 19.719 1.00 78.69 124 ASN A CA 1
ATOM 994 C C . ASN A 1 124 ? -16.108 -11.023 19.250 1.00 78.69 124 ASN A C 1
ATOM 996 O O . ASN A 1 124 ? -16.070 -9.793 19.256 1.00 78.69 124 ASN A O 1
ATOM 1000 N N . THR A 1 125 ? -17.162 -11.695 18.782 1.00 72.38 125 THR A N 1
ATOM 1001 C CA . THR A 1 125 ? -18.357 -11.054 18.203 1.00 72.38 125 THR A CA 1
ATOM 1002 C C . THR A 1 125 ? -19.174 -10.238 19.206 1.00 72.38 125 THR A C 1
ATOM 1004 O O . THR A 1 125 ? -20.070 -9.498 18.815 1.00 72.38 125 THR A O 1
ATOM 1007 N N . ASP A 1 126 ? -18.896 -10.395 20.498 1.00 71.81 126 ASP A N 1
ATOM 1008 C CA . ASP A 1 126 ? -19.448 -9.607 21.597 1.00 71.81 126 ASP A CA 1
ATOM 1009 C C . ASP A 1 126 ? -18.848 -8.192 21.681 1.00 71.81 126 ASP A C 1
ATOM 1011 O O . ASP A 1 126 ? -19.436 -7.305 22.303 1.00 71.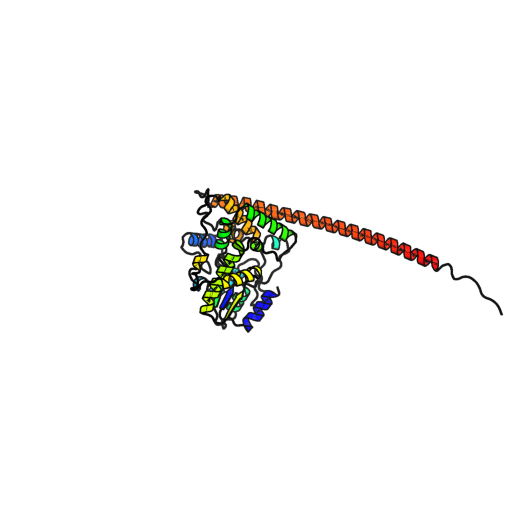81 126 ASP A O 1
ATOM 1015 N N . VAL A 1 127 ? -17.714 -7.944 21.016 1.00 71.19 127 VAL A N 1
ATOM 1016 C CA . VAL A 1 127 ? -17.149 -6.601 20.858 1.00 71.19 127 VAL A CA 1
ATOM 1017 C C . VAL A 1 127 ? -17.998 -5.829 19.844 1.00 71.19 127 VAL A C 1
ATOM 1019 O O . VAL A 1 127 ? -17.811 -5.947 18.634 1.00 71.19 127 VAL A O 1
ATOM 1022 N N . VAL A 1 128 ? -18.940 -5.023 20.346 1.00 61.44 128 VAL A N 1
ATOM 1023 C CA . VAL A 1 128 ? -19.769 -4.104 19.546 1.00 61.44 128 VAL A CA 1
ATOM 1024 C C . VAL A 1 128 ? -18.882 -2.986 18.991 1.00 61.44 128 VAL A C 1
ATOM 1026 O O . VAL A 1 128 ? -18.757 -1.915 19.578 1.00 61.44 128 VAL A O 1
ATOM 1029 N N . GLY A 1 129 ? -18.217 -3.252 17.873 1.00 70.69 129 GLY A N 1
ATOM 1030 C CA . GLY A 1 129 ? -17.351 -2.288 17.209 1.00 70.69 129 GLY A CA 1
ATOM 1031 C C . GLY A 1 129 ? -17.282 -2.514 15.707 1.00 70.69 129 GLY A C 1
ATOM 1032 O O . GLY A 1 129 ? -17.748 -3.531 15.199 1.00 70.69 129 GLY A O 1
ATOM 1033 N N . CYS A 1 130 ? -16.719 -1.554 14.982 1.00 84.38 130 CYS A N 1
ATOM 1034 C CA . CYS A 1 130 ? -16.453 -1.695 13.553 1.00 84.38 130 CYS A CA 1
ATOM 1035 C C . CYS A 1 130 ? -14.951 -1.851 13.279 1.00 84.38 130 CYS A C 1
ATOM 1037 O O . CYS A 1 130 ? -14.105 -1.439 14.074 1.00 84.38 130 CYS A O 1
ATOM 1039 N N . SER A 1 131 ? -14.610 -2.479 12.153 1.00 90.12 131 SER A N 1
ATOM 1040 C CA . SER A 1 131 ? -13.233 -2.534 11.655 1.00 90.12 131 SER A CA 1
ATOM 1041 C C . SER A 1 131 ? -13.130 -1.770 10.339 1.00 90.12 131 SER A C 1
ATOM 1043 O O . SER A 1 131 ? -13.956 -1.960 9.446 1.00 90.12 131 SER A O 1
ATOM 1045 N N . LEU A 1 132 ? -12.110 -0.926 10.207 1.00 90.38 132 LEU A N 1
ATOM 1046 C CA . LEU A 1 132 ? -11.826 -0.134 9.014 1.00 90.38 132 LEU A CA 1
ATOM 1047 C C . LEU A 1 132 ? -10.480 -0.541 8.414 1.00 90.38 132 LEU A C 1
ATOM 1049 O O . LEU A 1 132 ? -9.495 -0.737 9.128 1.00 90.38 132 LEU A O 1
ATOM 1053 N N . ILE A 1 133 ? -10.434 -0.628 7.090 1.00 89.56 133 ILE A N 1
ATOM 1054 C CA . ILE A 1 133 ? -9.192 -0.737 6.318 1.00 89.56 133 ILE A CA 1
ATOM 1055 C C . ILE A 1 133 ? -8.883 0.659 5.783 1.00 89.56 133 ILE A C 1
ATOM 1057 O O . ILE A 1 133 ? -9.610 1.175 4.938 1.00 89.56 133 ILE A O 1
ATOM 1061 N N . ALA A 1 134 ? -7.841 1.290 6.307 1.00 90.06 134 ALA A N 1
ATOM 1062 C CA . ALA A 1 134 ? -7.590 2.710 6.092 1.00 90.06 134 ALA A CA 1
ATOM 1063 C C . ALA A 1 134 ? -6.246 3.010 5.432 1.00 90.06 134 ALA A C 1
ATOM 1065 O O . ALA A 1 134 ? -5.810 4.149 5.515 1.00 90.06 134 ALA A O 1
ATOM 1066 N N . ASP A 1 135 ? -5.589 2.058 4.765 1.00 91.44 135 ASP A N 1
ATOM 1067 C CA . ASP A 1 135 ? -4.462 2.428 3.905 1.00 91.44 135 ASP A CA 1
ATOM 1068 C C . ASP A 1 135 ? -4.958 2.928 2.538 1.00 91.44 135 ASP A C 1
ATOM 1070 O O . ASP A 1 135 ? -6.023 2.530 2.052 1.00 91.44 135 ASP A O 1
ATOM 1074 N N . LEU A 1 136 ? -4.176 3.804 1.906 1.00 91.75 136 LEU A N 1
ATOM 1075 C CA . LEU A 1 136 ? -4.442 4.242 0.539 1.00 91.75 136 LEU A CA 1
ATOM 1076 C C . LEU A 1 136 ? -4.358 3.013 -0.395 1.00 91.75 136 LEU A C 1
ATOM 1078 O O . LEU A 1 136 ? -3.441 2.199 -0.226 1.00 91.75 136 LEU A O 1
ATOM 1082 N N . PRO A 1 137 ? -5.268 2.862 -1.380 1.00 89.25 137 PRO A N 1
ATOM 1083 C CA . PRO A 1 137 ? -5.187 1.794 -2.374 1.00 89.25 137 PRO A CA 1
ATOM 1084 C C . PRO A 1 137 ? -3.791 1.738 -3.001 1.00 89.25 137 PRO A C 1
ATOM 1086 O O . PRO A 1 137 ? -3.290 2.747 -3.507 1.00 89.25 137 PRO A O 1
ATOM 1089 N N . GLU A 1 138 ? -3.146 0.577 -2.940 1.00 89.06 138 GLU A N 1
ATOM 1090 C CA . GLU A 1 138 ? -1.742 0.390 -3.291 1.00 89.06 138 GLU A CA 1
ATOM 1091 C C . GLU A 1 138 ? -1.509 0.653 -4.784 1.00 89.06 138 GLU A C 1
ATOM 1093 O O . GLU A 1 138 ? -0.474 1.203 -5.160 1.00 89.06 138 GLU A O 1
ATOM 1098 N N . LEU A 1 139 ? -2.494 0.351 -5.638 1.00 87.06 139 LEU A N 1
ATOM 1099 C CA . LEU A 1 139 ? -2.460 0.690 -7.060 1.00 87.06 139 LEU A CA 1
ATOM 1100 C C . LEU A 1 139 ? -2.454 2.205 -7.278 1.00 87.06 139 LEU A C 1
ATOM 1102 O O . LEU A 1 139 ? -1.639 2.711 -8.044 1.00 87.06 139 LEU A O 1
ATOM 1106 N N . ILE A 1 140 ? -3.329 2.945 -6.594 1.00 88.75 140 ILE A N 1
ATOM 1107 C CA . ILE A 1 140 ? -3.382 4.411 -6.718 1.00 88.75 140 ILE A CA 1
ATOM 1108 C C . ILE A 1 140 ? -2.098 5.033 -6.173 1.00 88.75 140 ILE A C 1
ATOM 1110 O O . ILE A 1 140 ? -1.490 5.880 -6.823 1.00 88.75 140 ILE A O 1
ATOM 1114 N N . TYR A 1 141 ? -1.657 4.574 -5.005 1.00 92.31 141 TYR A N 1
ATOM 1115 C CA . TYR A 1 141 ? -0.419 5.009 -4.377 1.00 92.31 141 TYR A CA 1
ATOM 1116 C C . TYR A 1 141 ? 0.789 4.830 -5.310 1.00 92.31 141 TYR A C 1
ATOM 1118 O O . TYR A 1 141 ? 1.536 5.780 -5.546 1.00 92.31 141 TYR A O 1
ATOM 1126 N N . ARG A 1 142 ? 0.960 3.640 -5.897 1.00 92.62 142 ARG A N 1
ATOM 1127 C CA . ARG A 1 142 ? 2.070 3.349 -6.816 1.00 92.62 142 ARG A CA 1
ATOM 1128 C C . ARG A 1 142 ? 1.967 4.118 -8.126 1.00 92.62 142 ARG A C 1
ATOM 1130 O O . ARG A 1 142 ? 2.992 4.591 -8.611 1.00 92.62 142 ARG A O 1
ATOM 1137 N N . ASP A 1 143 ? 0.766 4.265 -8.690 1.00 90.62 143 ASP A N 1
ATOM 1138 C CA . ASP A 1 143 ? 0.570 5.046 -9.916 1.00 90.62 143 ASP A CA 1
ATOM 1139 C C . ASP A 1 143 ? 0.951 6.517 -9.698 1.00 90.62 143 ASP A C 1
ATOM 1141 O O . ASP A 1 143 ? 1.701 7.092 -10.487 1.00 90.62 143 ASP A O 1
ATOM 1145 N N . ASN A 1 144 ? 0.532 7.098 -8.569 1.00 91.00 144 ASN A N 1
ATOM 1146 C CA . ASN A 1 144 ? 0.903 8.459 -8.189 1.00 91.00 144 ASN A CA 1
ATOM 1147 C C . ASN A 1 144 ? 2.426 8.621 -8.117 1.00 91.00 144 ASN A C 1
ATOM 1149 O O . ASN A 1 144 ? 2.977 9.528 -8.735 1.00 91.00 144 ASN A O 1
ATOM 1153 N N . ILE A 1 145 ? 3.125 7.711 -7.434 1.00 93.19 145 ILE A N 1
ATOM 1154 C CA . ILE A 1 145 ? 4.589 7.771 -7.339 1.00 93.19 145 ILE A CA 1
ATOM 1155 C C . ILE A 1 145 ? 5.245 7.675 -8.721 1.00 93.19 145 ILE A C 1
ATOM 1157 O O . ILE A 1 145 ? 6.108 8.490 -9.045 1.00 93.19 145 ILE A O 1
ATOM 1161 N N . ALA A 1 146 ? 4.833 6.706 -9.544 1.00 92.38 146 ALA A N 1
ATOM 1162 C CA . ALA A 1 146 ? 5.423 6.473 -10.861 1.00 92.38 146 ALA A CA 1
ATOM 1163 C C . ALA A 1 146 ? 5.202 7.644 -11.837 1.00 92.38 146 ALA A C 1
ATOM 1165 O O . ALA A 1 146 ? 6.015 7.862 -12.736 1.00 92.38 146 ALA A O 1
ATOM 1166 N N . ARG A 1 147 ? 4.124 8.418 -11.669 1.00 89.69 147 ARG A N 1
ATOM 1167 C CA . ARG A 1 147 ? 3.864 9.624 -12.473 1.00 89.69 147 ARG A CA 1
ATOM 1168 C C . ARG A 1 147 ? 4.586 10.864 -11.964 1.00 89.69 147 ARG A C 1
ATOM 1170 O O . ARG A 1 147 ? 4.858 11.754 -12.761 1.00 89.69 147 ARG A O 1
ATOM 1177 N N . THR A 1 148 ? 4.861 10.943 -10.664 1.00 90.19 148 THR A N 1
ATOM 1178 C CA . THR A 1 148 ? 5.419 12.152 -10.042 1.00 90.19 148 THR A CA 1
ATOM 1179 C C . THR A 1 148 ? 6.941 12.132 -9.928 1.00 90.19 148 THR A C 1
ATOM 1181 O O . THR A 1 148 ? 7.553 13.187 -10.040 1.00 90.19 148 THR A O 1
ATOM 1184 N N . ILE A 1 149 ? 7.561 10.974 -9.687 1.00 91.44 149 ILE A N 1
ATOM 1185 C CA . ILE A 1 149 ? 9.014 10.883 -9.472 1.00 91.44 149 ILE A CA 1
ATOM 1186 C C . ILE A 1 149 ? 9.734 10.663 -10.799 1.00 91.44 149 ILE A C 1
ATOM 1188 O O . ILE A 1 149 ? 9.319 9.819 -11.596 1.00 91.44 149 ILE A O 1
ATOM 1192 N N . ASP A 1 150 ? 10.837 11.375 -11.024 1.00 91.62 150 ASP A N 1
ATOM 1193 C CA . ASP A 1 150 ? 11.688 11.176 -12.197 1.00 91.62 150 ASP A CA 1
ATOM 1194 C C . ASP A 1 150 ? 12.399 9.818 -12.165 1.00 91.62 150 ASP A C 1
ATOM 1196 O O . ASP A 1 150 ? 12.746 9.288 -11.107 1.00 91.62 150 ASP A O 1
ATOM 1200 N N . ILE A 1 151 ? 12.651 9.231 -13.342 1.00 93.06 151 ILE A N 1
ATOM 1201 C CA . ILE A 1 151 ? 13.300 7.912 -13.425 1.00 93.06 151 ILE A CA 1
ATOM 1202 C C . ILE A 1 151 ? 14.703 7.908 -12.796 1.00 93.06 151 ILE A C 1
ATOM 1204 O O . ILE A 1 151 ? 15.112 6.917 -12.189 1.00 93.06 151 ILE A O 1
ATOM 1208 N N . SER A 1 152 ? 15.430 9.021 -12.892 1.00 94.25 152 SER A N 1
ATOM 1209 C CA . SER A 1 152 ? 16.737 9.196 -12.256 1.00 94.25 152 SER A CA 1
ATOM 1210 C C . SER A 1 152 ? 16.634 9.169 -10.730 1.00 94.25 152 SER A C 1
ATOM 1212 O O . SER A 1 152 ? 17.378 8.423 -10.097 1.00 94.25 152 SER A O 1
ATOM 1214 N N . GLU A 1 153 ? 15.686 9.911 -10.147 1.00 95.06 153 GLU A N 1
ATOM 1215 C CA . GLU A 1 153 ? 15.464 9.956 -8.695 1.00 95.06 153 GLU A CA 1
ATOM 1216 C C . GLU A 1 153 ? 15.069 8.582 -8.146 1.00 95.06 153 GLU A C 1
ATOM 1218 O O . GLU A 1 153 ? 15.651 8.106 -7.175 1.00 95.06 153 GLU A O 1
ATOM 1223 N N . ILE A 1 154 ? 14.112 7.892 -8.774 1.00 95.06 154 ILE A N 1
ATOM 1224 C CA . ILE A 1 154 ? 13.698 6.567 -8.287 1.00 95.06 154 ILE A CA 1
ATOM 1225 C C . ILE A 1 154 ? 14.805 5.517 -8.442 1.00 95.06 154 ILE A C 1
ATOM 1227 O O . ILE A 1 154 ? 14.925 4.629 -7.599 1.00 95.06 154 ILE A O 1
ATOM 1231 N N . THR A 1 155 ? 15.640 5.626 -9.479 1.00 95.00 155 THR A N 1
ATOM 1232 C CA . THR A 1 155 ? 16.819 4.763 -9.641 1.00 95.00 155 THR A CA 1
ATOM 1233 C C . THR A 1 155 ? 17.836 5.029 -8.533 1.00 95.00 155 THR A C 1
ATOM 1235 O O . THR A 1 155 ? 18.407 4.089 -7.984 1.00 95.00 155 THR A O 1
ATOM 1238 N N . GLU A 1 156 ? 18.038 6.292 -8.153 1.00 95.75 156 GLU A N 1
ATOM 1239 C CA . GLU A 1 156 ? 18.873 6.648 -7.006 1.00 95.75 156 GLU A CA 1
ATOM 1240 C C . GLU A 1 156 ? 18.320 6.050 -5.707 1.00 95.75 156 GLU A C 1
ATOM 1242 O O . GLU A 1 156 ? 19.065 5.413 -4.964 1.00 95.75 156 GLU A O 1
ATOM 1247 N N . TYR A 1 157 ? 17.014 6.175 -5.459 1.00 95.25 157 TYR A N 1
ATOM 1248 C CA . TYR A 1 157 ? 16.376 5.592 -4.276 1.00 95.25 157 TYR A CA 1
ATOM 1249 C C . TYR A 1 157 ? 16.490 4.070 -4.248 1.00 95.25 157 TYR A C 1
ATOM 1251 O O . TYR A 1 157 ? 16.777 3.498 -3.197 1.00 95.25 157 TYR A O 1
ATOM 1259 N N . PHE A 1 158 ? 16.348 3.416 -5.402 1.00 93.50 158 PHE A N 1
ATOM 1260 C CA . PHE A 1 158 ? 16.589 1.984 -5.526 1.00 93.50 158 PHE A CA 1
ATOM 1261 C C . PHE A 1 158 ? 18.037 1.631 -5.180 1.00 93.50 158 PHE A C 1
ATOM 1263 O O . PHE A 1 158 ? 18.263 0.717 -4.395 1.00 93.50 158 PHE A O 1
ATOM 1270 N N . ASN A 1 159 ? 19.021 2.385 -5.670 1.00 91.50 159 ASN A N 1
ATOM 1271 C CA . ASN A 1 159 ? 20.426 2.164 -5.326 1.00 91.50 159 ASN A CA 1
ATOM 1272 C C . ASN A 1 159 ? 20.710 2.391 -3.829 1.00 91.50 159 ASN A C 1
ATOM 1274 O O . ASN A 1 159 ? 21.493 1.658 -3.231 1.00 91.50 159 ASN A O 1
ATOM 1278 N N . GLN A 1 160 ? 20.065 3.367 -3.189 1.00 92.06 160 GLN A N 1
ATOM 1279 C CA . GLN A 1 160 ? 20.183 3.561 -1.739 1.00 92.06 160 GLN A CA 1
ATOM 1280 C C . GLN A 1 160 ? 19.542 2.404 -0.960 1.00 92.06 160 GLN A C 1
ATOM 1282 O O . GLN A 1 160 ? 20.143 1.881 -0.022 1.00 92.06 160 GLN A O 1
ATOM 1287 N N . TYR A 1 161 ? 18.365 1.946 -1.392 1.00 90.44 161 TYR A N 1
ATOM 1288 C CA . TYR A 1 161 ? 17.720 0.748 -0.859 1.00 90.44 161 TYR A CA 1
ATOM 1289 C C . TYR A 1 161 ? 18.625 -0.482 -0.984 1.00 90.44 161 TYR A C 1
ATOM 1291 O O . TYR A 1 161 ? 18.802 -1.219 -0.012 1.00 90.44 161 TYR A O 1
ATOM 1299 N N . MET A 1 162 ? 19.274 -0.651 -2.140 1.00 84.88 162 MET A N 1
ATOM 1300 C CA . MET A 1 162 ? 20.276 -1.688 -2.360 1.00 84.88 162 MET A CA 1
ATOM 1301 C C . MET A 1 162 ? 21.374 -1.635 -1.308 1.00 84.88 162 MET A C 1
ATOM 1303 O O . MET A 1 162 ? 21.614 -2.657 -0.673 1.00 84.88 162 MET A O 1
ATOM 1307 N N . ILE A 1 163 ? 21.966 -0.458 -1.075 1.00 88.44 163 ILE A N 1
ATOM 1308 C CA . ILE A 1 163 ? 23.029 -0.239 -0.082 1.00 88.44 163 ILE A CA 1
ATOM 1309 C C . ILE A 1 163 ? 22.583 -0.640 1.331 1.00 88.44 163 ILE A C 1
ATOM 1311 O O . ILE A 1 163 ? 23.321 -1.312 2.058 1.00 88.44 163 ILE A O 1
ATOM 1315 N N . GLU A 1 164 ? 21.375 -0.259 1.742 1.00 87.00 164 GLU A N 1
ATOM 1316 C CA . GLU A 1 164 ? 20.848 -0.577 3.076 1.00 87.00 164 GLU A CA 1
ATOM 1317 C C . GLU A 1 164 ? 20.579 -2.077 3.259 1.00 87.00 164 GLU A C 1
ATOM 1319 O O . GLU A 1 164 ? 20.894 -2.657 4.306 1.00 87.00 164 GLU A O 1
ATOM 1324 N N . ILE A 1 165 ? 20.120 -2.752 2.206 1.00 79.50 165 ILE A N 1
ATOM 1325 C CA . ILE A 1 165 ? 20.032 -4.213 2.185 1.00 79.50 165 ILE A CA 1
ATOM 1326 C C . ILE A 1 165 ? 21.415 -4.853 2.369 1.00 79.50 165 ILE A C 1
ATOM 1328 O O . ILE A 1 165 ? 21.531 -5.846 3.099 1.00 79.50 165 ILE A O 1
ATOM 1332 N N . GLU A 1 166 ? 22.476 -4.314 1.751 1.00 75.38 166 GLU A N 1
ATOM 1333 C CA . GLU A 1 166 ? 23.843 -4.843 1.922 1.00 75.38 166 GLU A CA 1
ATOM 1334 C C . GLU A 1 166 ? 24.280 -4.803 3.384 1.00 75.38 166 GLU A C 1
ATOM 1336 O O . GLU A 1 166 ? 24.853 -5.770 3.918 1.00 75.38 166 GLU A O 1
ATOM 1341 N N . LYS A 1 167 ? 23.963 -3.678 4.036 1.00 81.62 167 LYS A N 1
ATOM 1342 C CA . LYS A 1 167 ? 24.209 -3.427 5.457 1.00 81.62 167 LYS A CA 1
ATOM 1343 C C . LYS A 1 167 ? 23.351 -4.311 6.365 1.00 81.62 167 LYS A C 1
ATOM 1345 O O . LYS A 1 167 ? 23.621 -4.359 7.561 1.00 81.62 167 LYS A O 1
ATOM 1350 N N . LYS A 1 168 ? 22.396 -5.071 5.808 1.00 77.62 168 LYS A N 1
ATOM 1351 C CA . LYS A 1 168 ? 21.378 -5.849 6.534 1.00 77.62 168 LYS A CA 1
ATOM 1352 C C . LYS A 1 168 ? 20.545 -4.976 7.469 1.00 77.62 168 LYS A C 1
ATOM 1354 O O . LYS A 1 168 ? 20.202 -5.401 8.571 1.00 77.62 168 LYS A O 1
ATOM 1359 N N . ASN A 1 169 ? 20.261 -3.755 7.038 1.00 78.38 169 ASN A N 1
ATOM 1360 C CA . ASN A 1 169 ? 19.372 -2.880 7.769 1.00 78.38 169 ASN A CA 1
ATOM 1361 C C . ASN A 1 169 ? 17.922 -3.290 7.483 1.00 78.38 169 ASN A C 1
ATOM 1363 O O . ASN A 1 169 ? 17.278 -2.762 6.583 1.00 78.38 169 ASN A O 1
ATOM 1367 N N . ASP A 1 170 ? 17.433 -4.287 8.220 1.00 68.69 170 ASP A N 1
ATOM 1368 C CA . ASP A 1 170 ? 16.080 -4.827 8.033 1.00 68.69 170 ASP A CA 1
ATOM 1369 C C . ASP A 1 170 ? 14.982 -3.838 8.466 1.00 68.69 170 ASP A C 1
ATOM 1371 O O . ASP A 1 170 ? 13.818 -4.034 8.130 1.00 68.69 170 ASP A O 1
ATOM 1375 N N . GLU A 1 171 ? 15.352 -2.775 9.186 1.00 76.94 171 GLU A N 1
ATOM 1376 C CA . GLU A 1 171 ? 14.458 -1.699 9.630 1.00 76.94 171 GLU A CA 1
ATOM 1377 C C . GLU A 1 171 ? 14.375 -0.544 8.620 1.00 76.94 171 GLU A C 1
ATOM 1379 O O . GLU A 1 171 ? 13.595 0.390 8.808 1.00 76.94 171 GLU A O 1
ATOM 1384 N N . PHE A 1 172 ? 15.168 -0.582 7.543 1.00 85.00 172 PHE A N 1
ATOM 1385 C CA . PHE A 1 172 ? 15.157 0.472 6.539 1.00 85.00 172 PHE A CA 1
ATOM 1386 C C . PHE A 1 172 ? 13.873 0.442 5.703 1.00 85.00 172 PHE A C 1
ATOM 1388 O O . PHE A 1 172 ? 13.651 -0.470 4.903 1.00 85.00 172 PHE A O 1
ATOM 1395 N N . ASP A 1 173 ? 13.059 1.488 5.841 1.00 87.12 173 ASP A N 1
ATOM 1396 C CA . ASP A 1 173 ? 11.907 1.736 4.978 1.00 87.12 173 ASP A CA 1
ATOM 1397 C C . ASP A 1 173 ? 12.309 2.688 3.831 1.00 87.12 173 ASP A C 1
ATOM 1399 O O . ASP A 1 173 ? 12.518 3.884 4.076 1.00 87.12 173 ASP A O 1
ATOM 1403 N N . PRO A 1 174 ? 12.388 2.218 2.568 1.00 90.12 174 PRO A N 1
ATOM 1404 C CA . PRO A 1 174 ? 12.759 3.060 1.427 1.00 90.12 174 PRO A CA 1
ATOM 1405 C C . PRO A 1 174 ? 11.791 4.227 1.184 1.00 90.12 174 PRO A C 1
ATOM 1407 O O . PRO A 1 174 ? 12.158 5.201 0.528 1.00 90.12 174 PRO A O 1
ATOM 1410 N N . ARG A 1 175 ? 10.573 4.195 1.743 1.00 91.88 175 ARG A N 1
ATOM 1411 C CA . ARG A 1 175 ? 9.615 5.311 1.652 1.00 91.88 175 ARG A CA 1
ATOM 1412 C C . ARG A 1 175 ? 10.104 6.566 2.377 1.00 91.88 175 ARG A C 1
ATOM 1414 O O . ARG A 1 175 ? 9.667 7.675 2.063 1.00 91.88 175 ARG A O 1
ATOM 1421 N N . THR A 1 176 ? 11.039 6.414 3.315 1.00 92.19 176 THR A N 1
ATOM 1422 C CA . THR A 1 176 ? 11.645 7.531 4.054 1.00 92.19 176 THR A CA 1
ATOM 1423 C C . THR A 1 176 ? 12.584 8.387 3.198 1.00 92.19 176 THR A C 1
ATOM 1425 O O . THR A 1 176 ? 12.879 9.516 3.583 1.00 92.19 176 THR A O 1
ATOM 1428 N N . LEU A 1 177 ? 12.990 7.915 2.011 1.00 92.69 177 LEU A N 1
ATOM 1429 C CA . LEU A 1 177 ? 13.863 8.655 1.091 1.00 92.69 177 LEU A CA 1
ATOM 1430 C C . LEU A 1 177 ? 13.166 9.854 0.432 1.00 92.69 177 LEU A C 1
ATOM 1432 O O . LEU A 1 177 ? 13.797 10.875 0.162 1.00 92.69 177 LEU A O 1
ATOM 1436 N N . LYS A 1 178 ? 11.847 9.766 0.211 1.00 94.12 178 LYS A N 1
ATOM 1437 C CA . LYS A 1 178 ? 11.034 10.873 -0.321 1.00 94.12 178 LYS A CA 1
ATOM 1438 C C . LYS A 1 178 ? 9.665 10.940 0.374 1.00 94.12 178 LYS A C 1
ATOM 1440 O O . LYS A 1 178 ? 8.631 10.704 -0.263 1.00 94.12 178 LYS A O 1
ATOM 1445 N N . PRO A 1 179 ? 9.612 11.324 1.667 1.00 93.56 179 PRO A N 1
ATOM 1446 C CA . PRO A 1 179 ? 8.395 11.231 2.477 1.00 93.56 179 PRO A CA 1
ATOM 1447 C C . PRO A 1 179 ? 7.215 12.028 1.917 1.00 93.56 179 PRO A C 1
ATOM 1449 O O . PRO A 1 179 ? 6.070 11.617 2.072 1.00 93.56 179 PRO A O 1
ATOM 1452 N N . GLN A 1 180 ? 7.478 13.145 1.230 1.00 93.25 180 GLN A N 1
ATOM 1453 C CA . GLN A 1 180 ? 6.435 13.999 0.644 1.00 93.25 180 GLN A CA 1
ATOM 1454 C C . GLN A 1 180 ? 5.564 13.259 -0.382 1.00 93.25 180 GLN A C 1
ATOM 1456 O O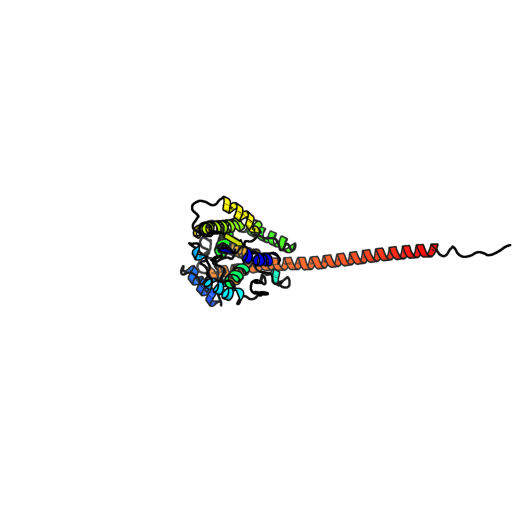 . GLN A 1 180 ? 4.387 13.573 -0.511 1.00 93.25 180 GLN A O 1
ATOM 1461 N N . ILE A 1 181 ? 6.130 12.275 -1.087 1.00 91.88 181 ILE A N 1
ATOM 1462 C CA . ILE A 1 181 ? 5.441 11.518 -2.141 1.00 91.88 181 ILE A CA 1
ATOM 1463 C C . ILE A 1 181 ? 5.109 10.099 -1.656 1.00 91.88 181 ILE A C 1
ATOM 1465 O O . ILE A 1 181 ? 4.059 9.562 -1.989 1.00 91.88 181 ILE A O 1
ATOM 1469 N N . MET A 1 182 ? 5.977 9.492 -0.841 1.00 93.44 182 MET A N 1
ATOM 1470 C CA . MET A 1 182 ? 5.863 8.079 -0.455 1.00 93.44 182 MET A CA 1
ATOM 1471 C C . MET A 1 182 ? 5.183 7.847 0.907 1.00 93.44 182 MET A C 1
ATOM 1473 O O . MET A 1 182 ? 4.670 6.764 1.161 1.00 93.44 182 MET A O 1
ATOM 1477 N N . ILE A 1 183 ? 5.152 8.842 1.799 1.00 94.69 183 ILE A N 1
ATOM 1478 C CA . ILE A 1 183 ? 4.587 8.689 3.156 1.00 94.69 183 ILE A CA 1
ATOM 1479 C C . ILE A 1 183 ? 3.372 9.592 3.347 1.00 94.69 183 ILE A C 1
ATOM 1481 O O . ILE A 1 183 ? 2.295 9.123 3.716 1.00 94.69 183 ILE A O 1
ATOM 1485 N N . LYS A 1 184 ? 3.522 10.890 3.068 1.00 94.69 184 LYS A N 1
ATOM 1486 C CA . LYS A 1 184 ? 2.489 11.892 3.343 1.00 94.69 184 LYS A CA 1
ATOM 1487 C C . LYS A 1 184 ? 1.135 11.594 2.695 1.00 94.69 184 LYS A C 1
ATOM 1489 O O . LYS A 1 184 ? 0.141 11.789 3.386 1.00 94.69 184 LYS A O 1
ATOM 1494 N N . PRO A 1 185 ? 1.037 11.088 1.449 1.00 93.19 185 PRO A N 1
ATOM 1495 C CA . PRO A 1 185 ? -0.269 10.769 0.874 1.00 93.19 185 PRO A CA 1
ATOM 1496 C C . PRO A 1 185 ? -1.025 9.686 1.654 1.00 93.19 185 PRO A C 1
ATOM 1498 O O . PRO A 1 185 ? -2.221 9.838 1.901 1.00 93.19 185 PRO A O 1
ATOM 1501 N N . LYS A 1 186 ? -0.328 8.628 2.098 1.00 93.69 186 LYS A N 1
ATOM 1502 C CA . LYS A 1 186 ? -0.913 7.577 2.948 1.00 93.69 186 LYS A CA 1
ATOM 1503 C C . LYS A 1 186 ? -1.302 8.129 4.316 1.00 93.69 186 LYS A C 1
ATOM 1505 O O . LYS A 1 186 ? -2.420 7.914 4.772 1.00 93.69 186 LYS A O 1
ATOM 1510 N N . ALA A 1 187 ? -0.411 8.901 4.935 1.00 95.44 187 ALA A N 1
ATOM 1511 C CA . ALA A 1 187 ? -0.662 9.513 6.233 1.00 95.44 187 ALA A CA 1
ATOM 1512 C C . ALA A 1 187 ? -1.868 10.467 6.217 1.00 95.44 187 ALA A C 1
ATOM 1514 O O . ALA A 1 187 ? -2.702 10.408 7.115 1.00 95.44 187 ALA A O 1
ATOM 1515 N N . ALA A 1 188 ? -2.000 11.295 5.177 1.00 95.19 188 ALA A N 1
ATOM 1516 C CA . ALA A 1 188 ? -3.126 12.208 5.011 1.00 95.19 188 ALA A CA 1
ATOM 1517 C C . ALA A 1 188 ? -4.451 11.457 4.829 1.00 95.19 188 ALA A C 1
ATOM 1519 O O . ALA A 1 188 ? -5.452 11.827 5.437 1.00 95.19 188 ALA A O 1
ATOM 1520 N N . TYR A 1 189 ? -4.447 10.375 4.047 1.00 94.56 189 TYR A N 1
ATOM 1521 C CA . TYR A 1 189 ? -5.613 9.507 3.896 1.00 94.56 189 TYR A CA 1
ATOM 1522 C C . TYR A 1 189 ? -6.029 8.871 5.233 1.00 94.56 189 TYR A C 1
ATOM 1524 O O . TYR A 1 189 ? -7.193 8.951 5.618 1.00 94.56 189 TYR A O 1
ATOM 1532 N N . ILE A 1 190 ? -5.077 8.297 5.977 1.00 94.88 190 ILE A N 1
ATOM 1533 C CA . ILE A 1 190 ? -5.336 7.686 7.290 1.00 94.88 190 ILE A CA 1
ATOM 1534 C C . ILE A 1 190 ? -5.861 8.730 8.283 1.00 94.88 190 ILE A C 1
ATOM 1536 O O . ILE A 1 190 ? -6.857 8.476 8.960 1.00 94.88 190 ILE A O 1
ATOM 1540 N N . ALA A 1 191 ? -5.231 9.907 8.359 1.00 95.31 191 ALA A N 1
ATOM 1541 C CA . ALA A 1 191 ? -5.652 10.992 9.244 1.00 95.31 191 ALA A CA 1
ATOM 1542 C C . ALA A 1 191 ? -7.091 11.442 8.947 1.00 95.31 191 ALA A C 1
ATOM 1544 O O . ALA A 1 191 ? -7.889 11.604 9.871 1.00 95.31 191 ALA A O 1
ATOM 1545 N N . GLU A 1 192 ? -7.444 11.572 7.667 1.00 94.62 192 GLU A N 1
ATOM 1546 C CA . GLU A 1 192 ? -8.801 11.906 7.236 1.00 94.62 192 GLU A CA 1
ATOM 1547 C C . GLU A 1 192 ? -9.814 10.829 7.656 1.00 94.62 192 GLU A C 1
ATOM 1549 O O . GLU A 1 192 ? -10.867 11.150 8.212 1.00 94.62 192 GLU A O 1
ATOM 1554 N N . VAL A 1 193 ? -9.488 9.544 7.466 1.00 93.50 193 VAL A N 1
ATOM 1555 C CA . VAL A 1 193 ? -10.349 8.437 7.912 1.00 93.50 193 VAL A CA 1
ATOM 1556 C C . VAL A 1 193 ? -10.543 8.480 9.428 1.00 93.50 193 VAL A C 1
ATOM 1558 O O . VAL A 1 193 ? -11.685 8.423 9.886 1.00 93.50 193 VAL A O 1
ATOM 1561 N N . ILE A 1 194 ? -9.459 8.636 10.203 1.00 92.88 194 ILE A N 1
ATOM 1562 C CA . ILE A 1 194 ? -9.512 8.774 11.670 1.00 92.88 194 ILE A CA 1
ATOM 1563 C C . ILE A 1 194 ? -10.429 9.940 12.053 1.00 92.88 194 ILE A C 1
ATOM 1565 O O . ILE A 1 194 ? -11.247 9.813 12.963 1.00 92.88 194 ILE A O 1
ATOM 1569 N N . LYS A 1 195 ? -10.340 11.073 11.351 1.00 92.06 195 LYS A N 1
ATOM 1570 C CA . LYS A 1 195 ? -11.132 12.258 11.678 1.00 92.06 195 LYS A CA 1
ATOM 1571 C C . LYS A 1 195 ? -12.613 12.016 11.467 1.00 92.06 195 LYS A C 1
ATOM 1573 O O . LYS A 1 195 ? -13.397 12.294 12.373 1.00 92.06 195 LYS A O 1
ATOM 1578 N N . GLN A 1 196 ? -12.986 11.470 10.317 1.00 91.38 196 GLN A N 1
ATOM 1579 C CA . GLN A 1 196 ? -14.388 11.209 10.017 1.00 91.38 196 GLN A CA 1
ATOM 1580 C C . GLN A 1 196 ? -14.996 10.168 10.961 1.00 91.38 196 GLN A C 1
ATOM 1582 O O . GLN A 1 196 ? -16.156 10.289 11.351 1.00 91.38 196 GLN A O 1
ATOM 1587 N N . ILE A 1 197 ? -14.218 9.166 11.382 1.00 90.38 197 ILE A N 1
ATOM 1588 C CA . ILE A 1 197 ? -14.719 8.161 12.321 1.00 90.38 197 ILE A CA 1
ATOM 1589 C C . ILE A 1 197 ? -14.778 8.681 13.766 1.00 90.38 197 ILE A C 1
ATOM 1591 O O . ILE A 1 197 ? -15.684 8.302 14.510 1.00 90.38 197 ILE A O 1
ATOM 1595 N N . SER A 1 198 ? -13.890 9.610 14.146 1.00 89.69 198 SER A N 1
ATOM 1596 C CA . SER A 1 198 ? -13.884 10.245 15.476 1.00 89.69 198 SER A CA 1
ATOM 1597 C C . SER A 1 198 ? -15.153 11.039 15.775 1.00 89.69 198 SER A C 1
ATOM 1599 O O . SER A 1 198 ? -15.502 11.223 16.937 1.00 89.69 198 SER A O 1
ATOM 1601 N N . ASP A 1 199 ? -15.886 11.444 14.737 1.00 87.06 199 ASP A N 1
ATOM 1602 C CA . ASP A 1 199 ? -17.154 12.154 14.891 1.00 87.06 199 ASP A CA 1
ATOM 1603 C C . ASP A 1 199 ? -18.312 11.209 15.285 1.00 87.06 199 ASP A C 1
ATOM 1605 O O . ASP A 1 199 ? -19.369 11.670 15.710 1.00 87.06 199 ASP A O 1
ATOM 1609 N N . THR A 1 200 ? -18.132 9.887 15.158 1.00 84.56 200 THR A N 1
ATOM 1610 C CA . THR A 1 200 ? -19.192 8.882 15.385 1.00 84.56 200 THR A CA 1
ATOM 1611 C C . THR A 1 200 ? -18.852 7.833 16.442 1.00 84.56 200 THR A C 1
ATOM 1613 O O . THR A 1 200 ? -19.763 7.209 16.984 1.00 84.56 200 THR A O 1
ATOM 1616 N N . HIS A 1 201 ? -17.572 7.634 16.765 1.00 87.69 201 HIS A N 1
ATOM 1617 C CA . HIS A 1 201 ? -17.122 6.611 17.710 1.00 87.69 201 HIS A CA 1
ATOM 1618 C C . HIS A 1 201 ? -16.305 7.240 18.839 1.00 87.69 201 HIS A C 1
ATOM 1620 O O . HIS A 1 201 ? -15.395 8.024 18.594 1.00 87.69 201 HIS A O 1
ATOM 1626 N N . GLY A 1 202 ? -16.613 6.862 20.083 1.00 83.75 202 GLY A N 1
ATOM 1627 C CA . GLY A 1 202 ? -15.968 7.450 21.261 1.00 83.75 202 GLY A CA 1
ATOM 1628 C C . GLY A 1 202 ? -14.510 7.023 21.455 1.00 83.75 202 GLY A C 1
ATOM 1629 O O . GLY A 1 202 ? -13.672 7.852 21.792 1.00 83.75 202 GLY A O 1
ATOM 1630 N N . LEU A 1 203 ? -14.196 5.741 21.234 1.00 89.69 203 LEU A N 1
ATOM 1631 C CA . LEU A 1 203 ? -12.847 5.196 21.406 1.00 89.69 203 LEU A CA 1
ATOM 1632 C C . LEU A 1 203 ? -12.407 4.444 20.156 1.00 89.69 203 LEU A C 1
ATOM 1634 O O . LEU A 1 203 ? -13.032 3.459 19.755 1.00 89.69 203 LEU A O 1
ATOM 1638 N N . ILE A 1 204 ? -11.312 4.909 19.566 1.00 90.38 204 ILE A N 1
ATOM 1639 C CA . ILE A 1 204 ? -10.794 4.427 18.289 1.00 90.38 204 ILE A CA 1
ATOM 1640 C C . ILE A 1 204 ? -9.341 4.033 18.487 1.00 90.38 204 ILE A C 1
ATOM 1642 O O . ILE A 1 204 ? -8.564 4.783 19.073 1.00 90.38 204 ILE A O 1
ATOM 1646 N N . VAL A 1 205 ? -8.979 2.854 17.992 1.00 90.44 205 VAL A N 1
ATOM 1647 C CA . VAL A 1 205 ? -7.596 2.374 17.990 1.00 90.44 205 VAL A CA 1
ATOM 1648 C C . VAL A 1 205 ? -7.153 2.221 16.546 1.00 90.44 205 VAL A C 1
ATOM 1650 O O . VAL A 1 205 ? -7.730 1.431 15.801 1.00 90.44 205 VAL A O 1
ATOM 1653 N N . ALA A 1 206 ? -6.131 2.978 16.156 1.00 90.25 206 ALA A N 1
ATOM 1654 C CA . ALA A 1 206 ? -5.484 2.853 14.858 1.00 90.25 206 ALA A CA 1
ATOM 1655 C C . ALA A 1 206 ? -4.169 2.087 14.998 1.00 90.25 206 ALA A C 1
ATOM 1657 O O . ALA A 1 206 ? -3.349 2.394 15.861 1.00 90.25 206 ALA A O 1
ATOM 1658 N N . ILE A 1 207 ? -3.985 1.083 14.145 1.00 89.88 207 ILE A N 1
ATOM 1659 C CA . ILE A 1 207 ? -2.777 0.264 14.088 1.00 89.88 207 ILE A CA 1
ATOM 1660 C C . ILE A 1 207 ? -2.091 0.569 12.764 1.00 89.88 207 ILE A C 1
ATOM 1662 O O . ILE A 1 207 ? -2.595 0.219 11.694 1.00 89.88 207 ILE A O 1
ATOM 1666 N N . VAL A 1 208 ? -0.962 1.264 12.874 1.00 89.19 208 VAL A N 1
ATOM 1667 C CA . VAL A 1 208 ? -0.193 1.840 11.768 1.00 89.19 208 VAL A CA 1
ATOM 1668 C C . VAL A 1 208 ? 1.292 1.512 11.923 1.00 89.19 208 VAL A C 1
ATOM 1670 O O . VAL A 1 208 ? 1.765 1.252 13.032 1.00 89.19 208 VAL A O 1
ATOM 1673 N N . ASP A 1 209 ? 2.023 1.535 10.814 1.00 85.56 209 ASP A N 1
ATOM 1674 C CA . ASP A 1 209 ? 3.476 1.446 10.775 1.00 85.56 209 ASP A CA 1
ATOM 1675 C C . ASP A 1 209 ? 4.094 2.601 11.570 1.00 85.56 209 ASP A C 1
ATOM 1677 O O . ASP A 1 209 ? 3.674 3.759 11.483 1.00 85.56 209 ASP A O 1
ATOM 1681 N N . SER A 1 210 ? 5.158 2.304 12.315 1.00 83.81 210 SER A N 1
ATOM 1682 C CA . SER A 1 210 ? 5.884 3.327 13.073 1.00 83.81 210 SER A CA 1
ATOM 1683 C C . SER A 1 210 ? 6.492 4.399 12.165 1.00 83.81 210 SER A C 1
ATOM 1685 O O . SER A 1 210 ? 6.567 5.559 12.567 1.00 83.81 210 SER A O 1
ATOM 1687 N N . SER A 1 211 ? 6.878 4.042 10.933 1.00 84.94 211 SER A N 1
ATOM 1688 C CA . SER A 1 211 ? 7.500 4.964 9.974 1.00 84.94 211 SER A CA 1
ATOM 1689 C C . SER A 1 211 ? 6.561 6.075 9.495 1.00 84.94 211 SER A C 1
ATOM 1691 O O . SER A 1 211 ? 7.036 7.132 9.079 1.00 84.94 211 SER A O 1
ATOM 1693 N N . ILE A 1 212 ? 5.241 5.879 9.585 1.00 90.00 212 ILE A N 1
ATOM 1694 C CA . ILE A 1 212 ? 4.250 6.861 9.123 1.00 90.00 212 ILE A CA 1
ATOM 1695 C C . ILE A 1 212 ? 3.599 7.653 10.260 1.00 90.00 212 ILE A C 1
ATOM 1697 O O . ILE A 1 212 ? 2.924 8.645 9.990 1.00 90.00 212 ILE A O 1
ATOM 1701 N N . LEU A 1 213 ? 3.813 7.254 11.520 1.00 91.06 213 LEU A N 1
ATOM 1702 C CA . LEU A 1 213 ? 3.135 7.830 12.685 1.00 91.06 213 LEU A CA 1
ATOM 1703 C C . LEU A 1 213 ? 3.306 9.352 12.769 1.00 91.06 213 LEU A C 1
ATOM 1705 O O . LEU A 1 213 ? 2.319 10.077 12.852 1.00 91.06 213 LEU A O 1
ATOM 1709 N N . TYR A 1 214 ? 4.543 9.843 12.658 1.00 92.94 214 TYR A N 1
ATOM 1710 C CA . TYR A 1 214 ? 4.819 11.282 12.701 1.00 92.94 214 TYR A CA 1
ATOM 1711 C C . TYR A 1 214 ? 4.109 12.041 11.570 1.00 92.94 214 TYR A C 1
ATOM 1713 O O . TYR A 1 214 ? 3.562 13.120 11.774 1.00 92.94 214 TYR A O 1
ATOM 1721 N N . ALA A 1 215 ? 4.056 11.460 10.369 1.00 95.75 215 ALA A N 1
ATOM 1722 C CA . ALA A 1 215 ? 3.359 12.080 9.249 1.00 95.75 215 ALA A CA 1
ATOM 1723 C C . ALA A 1 215 ? 1.836 12.116 9.455 1.00 95.75 215 ALA A C 1
ATOM 1725 O O . ALA A 1 215 ? 1.193 13.052 8.983 1.00 95.75 215 ALA A O 1
ATOM 1726 N N . ILE A 1 216 ? 1.258 11.130 10.153 1.00 95.38 216 ILE A N 1
ATOM 1727 C CA . ILE A 1 216 ? -0.166 11.132 10.526 1.00 95.38 216 ILE A CA 1
ATOM 1728 C C . ILE A 1 216 ? -0.442 12.251 11.531 1.00 95.38 216 ILE A C 1
ATOM 1730 O O . ILE A 1 216 ? -1.420 12.975 11.369 1.00 95.38 216 ILE A O 1
ATOM 1734 N N . GLU A 1 217 ? 0.416 12.422 12.540 1.00 94.38 217 GLU A N 1
ATOM 1735 C CA . GLU A 1 217 ? 0.278 13.495 13.532 1.00 94.38 217 GLU A CA 1
ATOM 1736 C C . GLU A 1 217 ? 0.325 14.886 12.893 1.00 94.38 217 GLU A C 1
ATOM 1738 O O . GLU A 1 217 ? -0.470 15.756 13.247 1.00 94.38 217 GLU A O 1
ATOM 1743 N N . GLU A 1 218 ? 1.229 15.101 11.936 1.00 95.94 218 GLU A N 1
ATOM 1744 C CA . GLU A 1 218 ? 1.296 16.359 11.190 1.00 95.94 218 GLU A CA 1
ATOM 1745 C C . GLU A 1 218 ? 0.062 16.549 10.300 1.00 95.94 218 GLU A C 1
ATOM 1747 O O . GLU A 1 218 ? -0.592 17.588 10.377 1.00 95.94 218 GLU A O 1
ATOM 1752 N N . ALA A 1 219 ? -0.329 15.526 9.533 1.00 95.69 219 ALA A N 1
ATOM 1753 C CA . ALA A 1 219 ? -1.525 15.592 8.695 1.00 95.69 219 ALA A CA 1
ATOM 1754 C C . ALA A 1 219 ? -2.791 15.883 9.515 1.00 95.69 219 ALA A C 1
ATOM 1756 O O . ALA A 1 219 ? -3.640 16.648 9.070 1.00 95.69 219 ALA A O 1
ATOM 1757 N N . TRP A 1 220 ? -2.896 15.328 10.728 1.00 93.56 220 TRP A N 1
ATOM 1758 C CA . TRP A 1 220 ? -4.007 15.564 11.650 1.00 93.56 220 TRP A CA 1
ATOM 1759 C C . TRP A 1 220 ? -4.168 17.041 12.026 1.00 93.56 220 TRP A C 1
ATOM 1761 O O . TRP A 1 220 ? -5.289 17.546 12.103 1.00 93.56 220 TRP A O 1
ATOM 1771 N N . LYS A 1 221 ? -3.054 17.746 12.253 1.00 94.12 221 LYS A N 1
ATOM 1772 C CA . LYS A 1 221 ? -3.054 19.178 12.597 1.00 94.12 221 LYS A CA 1
ATOM 1773 C C . LYS A 1 221 ? -3.517 20.048 11.428 1.00 94.12 221 LYS A C 1
ATOM 1775 O O . LYS A 1 221 ? -4.069 21.121 11.656 1.00 94.12 221 LYS A O 1
ATOM 1780 N N . GLU A 1 222 ? -3.299 19.583 10.202 1.00 92.38 222 GLU A N 1
ATOM 1781 C CA . GLU A 1 222 ? -3.631 20.282 8.957 1.00 92.38 222 GLU A CA 1
ATOM 1782 C C . GLU A 1 222 ? -5.043 19.958 8.433 1.00 92.38 222 GLU A C 1
ATOM 1784 O O . GLU A 1 222 ? -5.449 20.481 7.393 1.00 92.38 222 GLU A O 1
ATOM 1789 N N . LEU A 1 223 ? -5.811 19.105 9.125 1.00 92.56 223 LEU A N 1
ATOM 1790 C CA . LEU A 1 223 ? -7.145 18.710 8.674 1.00 92.56 223 LEU A CA 1
ATOM 1791 C C . LEU A 1 223 ? -8.121 19.891 8.642 1.00 92.56 223 LEU A C 1
ATOM 1793 O O . LEU A 1 223 ? -8.321 20.616 9.621 1.00 92.56 223 LEU A O 1
ATOM 1797 N N . GLU A 1 224 ? -8.790 20.032 7.503 1.00 88.62 224 GLU A N 1
ATOM 1798 C CA . GLU A 1 224 ? -9.816 21.044 7.281 1.00 88.62 224 GLU A CA 1
ATOM 1799 C C . GLU A 1 224 ? -11.142 20.671 7.967 1.00 88.62 224 GLU A C 1
ATOM 1801 O O . GLU A 1 224 ? -11.412 19.517 8.311 1.00 88.62 224 GLU A O 1
ATOM 1806 N N . LYS A 1 225 ? -12.002 21.678 8.165 1.00 86.56 225 LYS A N 1
ATOM 1807 C CA . LYS A 1 225 ? -13.393 21.491 8.593 1.00 86.56 225 LYS A CA 1
ATOM 1808 C C . LYS A 1 225 ? -14.315 22.146 7.560 1.00 86.56 225 LYS A C 1
ATOM 1810 O O . LYS A 1 225 ? -14.198 23.359 7.373 1.00 86.56 225 LYS A O 1
ATOM 1815 N N . PRO A 1 226 ? -15.243 21.400 6.926 1.00 87.75 226 PRO A N 1
ATOM 1816 C CA . PRO A 1 226 ? -15.607 19.994 7.171 1.00 87.75 226 PRO A CA 1
ATOM 1817 C C . PRO A 1 226 ? -14.601 18.963 6.603 1.00 87.75 226 PRO A C 1
ATOM 1819 O O . PRO A 1 226 ? -13.764 19.339 5.783 1.00 87.75 226 PRO A O 1
ATOM 1822 N N . PRO A 1 227 ? -14.701 17.675 7.006 1.00 88.88 227 PRO A N 1
ATOM 1823 C CA . PRO A 1 227 ? -13.869 16.592 6.473 1.00 88.88 227 PRO A CA 1
ATOM 1824 C C . PRO A 1 227 ? -13.954 16.462 4.944 1.00 88.88 227 PRO A C 1
ATOM 1826 O O . PRO A 1 227 ? -15.014 16.670 4.342 1.00 88.88 227 PRO A O 1
ATOM 1829 N N . LYS A 1 228 ? -12.842 16.084 4.308 1.00 90.19 228 LYS A N 1
ATOM 1830 C CA . LYS A 1 228 ? -12.743 15.906 2.854 1.00 90.19 228 LYS A CA 1
ATOM 1831 C C . LYS A 1 228 ? -13.325 14.555 2.430 1.00 90.19 228 LYS A C 1
ATOM 1833 O O . LYS A 1 228 ? -13.027 13.535 3.042 1.00 90.19 228 LYS A O 1
ATOM 1838 N N . PRO A 1 229 ? -14.095 14.476 1.330 1.00 89.56 229 PRO A N 1
ATOM 1839 C CA . PRO A 1 229 ? -14.557 13.189 0.816 1.00 89.56 229 PRO A CA 1
ATOM 1840 C C . PRO A 1 229 ? -13.384 12.250 0.517 1.00 89.56 229 PRO A C 1
ATOM 1842 O O . PRO A 1 229 ? -12.458 12.644 -0.182 1.00 89.56 229 PRO A O 1
ATOM 1845 N N . ILE A 1 230 ? -13.459 10.986 0.940 1.00 90.19 230 ILE A N 1
ATOM 1846 C CA . ILE A 1 230 ? -12.377 9.996 0.771 1.00 90.19 230 ILE A CA 1
ATOM 1847 C C . ILE A 1 230 ? -11.912 9.873 -0.696 1.00 90.19 230 ILE A C 1
ATOM 1849 O O . ILE A 1 230 ? -10.718 9.758 -0.983 1.00 90.19 230 ILE A O 1
ATOM 1853 N N . LYS A 1 231 ? -12.832 10.024 -1.656 1.00 88.25 231 LYS A N 1
ATOM 1854 C CA . LYS A 1 231 ? -12.515 10.038 -3.094 1.00 88.25 231 LYS A CA 1
ATOM 1855 C C . LYS A 1 231 ? -11.526 11.127 -3.525 1.00 88.25 231 LYS A C 1
ATOM 1857 O O . LYS A 1 231 ? -10.916 10.995 -4.584 1.00 88.25 231 LYS A O 1
ATOM 1862 N N . SER A 1 232 ? -11.357 12.214 -2.763 1.00 90.25 232 SER A N 1
ATOM 1863 C CA . SER A 1 232 ? -10.415 13.282 -3.125 1.00 90.25 232 SER A CA 1
ATOM 1864 C C . SER A 1 232 ? -8.966 12.806 -3.122 1.00 90.25 232 SER A C 1
ATOM 1866 O O . SER A 1 232 ? -8.159 13.352 -3.867 1.00 90.25 232 SER A O 1
ATOM 1868 N N . PHE A 1 233 ? -8.659 11.772 -2.337 1.00 90.44 233 PHE A N 1
ATOM 1869 C CA . PHE A 1 233 ? -7.337 11.151 -2.247 1.00 90.44 233 PHE A CA 1
ATOM 1870 C C . PHE A 1 233 ? -7.055 10.181 -3.403 1.00 90.44 233 PHE A C 1
ATOM 1872 O O . PHE A 1 233 ? -5.916 9.778 -3.606 1.00 90.44 233 PHE A O 1
ATOM 1879 N N . MET A 1 234 ? -8.080 9.831 -4.189 1.00 86.56 234 MET A N 1
ATOM 1880 C CA . MET A 1 234 ? -7.983 8.879 -5.304 1.00 86.56 234 MET A CA 1
ATOM 1881 C C . MET A 1 234 ? -7.615 9.542 -6.634 1.00 86.56 234 MET A C 1
ATOM 1883 O O . MET A 1 234 ? -7.571 8.878 -7.671 1.00 86.56 234 MET A O 1
ATOM 1887 N N . LYS A 1 235 ? -7.409 10.863 -6.635 1.00 82.56 235 LYS A N 1
ATOM 1888 C CA . LYS A 1 235 ? -7.072 11.615 -7.842 1.00 82.56 235 LYS A CA 1
ATOM 1889 C C . LYS A 1 235 ? -5.643 11.292 -8.259 1.00 82.56 235 LYS A C 1
ATOM 1891 O O . LYS A 1 235 ? -4.699 11.611 -7.543 1.00 82.56 235 LYS A O 1
ATOM 1896 N N . ILE A 1 236 ? -5.515 10.683 -9.433 1.00 73.81 236 ILE A N 1
ATOM 1897 C CA . ILE A 1 236 ? -4.224 10.454 -10.075 1.00 73.81 236 ILE A CA 1
ATOM 1898 C C . ILE A 1 236 ? -3.798 11.779 -10.721 1.00 73.81 236 ILE A C 1
ATOM 1900 O O . ILE A 1 236 ? -4.612 12.366 -11.443 1.00 73.81 236 ILE A O 1
ATOM 1904 N N . PRO A 1 237 ? -2.582 12.286 -10.452 1.00 72.62 237 PRO A N 1
ATOM 1905 C CA . PRO A 1 237 ? -2.103 13.511 -11.070 1.00 72.62 237 PRO A CA 1
ATOM 1906 C C . PRO A 1 237 ? -2.006 13.336 -12.587 1.00 72.62 237 PRO A C 1
ATOM 1908 O O . PRO A 1 237 ? -1.718 12.244 -13.087 1.00 72.62 237 PRO A O 1
ATOM 1911 N N . GLU A 1 238 ? -2.238 14.425 -13.320 1.00 73.50 238 GLU A N 1
ATOM 1912 C CA . GLU A 1 238 ? -2.000 14.436 -14.760 1.00 73.50 238 GLU A CA 1
ATOM 1913 C C . GLU A 1 238 ? -0.534 14.103 -15.040 1.00 73.50 238 GLU A C 1
ATOM 1915 O O . GLU A 1 238 ? 0.380 14.542 -14.338 1.00 73.50 238 GLU A O 1
ATOM 1920 N N . THR A 1 239 ? -0.317 13.270 -16.055 1.00 67.00 239 THR A N 1
ATOM 1921 C CA . THR A 1 239 ? 1.032 12.873 -16.452 1.00 67.00 239 THR A CA 1
ATOM 1922 C C . THR A 1 239 ? 1.729 14.095 -17.034 1.00 67.00 239 THR A C 1
ATOM 1924 O O . THR A 1 239 ? 1.165 14.708 -17.942 1.00 67.00 239 THR A O 1
ATOM 1927 N N . PRO A 1 240 ? 2.950 14.438 -16.592 1.00 66.62 240 PRO A N 1
ATOM 1928 C CA . PRO A 1 240 ? 3.773 15.386 -17.329 1.00 66.62 240 PRO A CA 1
ATOM 1929 C C . PRO A 1 240 ? 3.865 14.929 -18.792 1.00 66.62 240 PRO A C 1
ATOM 1931 O O . PRO A 1 240 ? 4.063 13.738 -19.033 1.00 66.62 240 PRO A O 1
ATOM 1934 N N . GLU A 1 241 ? 3.757 15.847 -19.759 1.00 61.84 241 GLU A N 1
ATOM 1935 C CA . GLU A 1 241 ? 3.652 15.579 -21.214 1.00 61.84 241 GLU A CA 1
ATOM 1936 C C . GLU A 1 241 ? 4.811 14.752 -21.836 1.00 61.84 241 GLU A C 1
ATOM 1938 O O . GLU A 1 241 ? 4.880 14.580 -23.051 1.00 61.84 241 GLU A O 1
ATOM 1943 N N . LYS A 1 242 ? 5.756 14.241 -21.035 1.00 70.06 242 LYS A N 1
ATOM 1944 C CA . LYS A 1 242 ? 7.036 13.667 -21.472 1.00 70.06 242 LYS A CA 1
ATOM 1945 C C . LYS A 1 242 ? 7.325 12.240 -20.992 1.00 70.06 242 LYS A C 1
ATOM 1947 O O . LYS A 1 242 ? 8.338 11.688 -21.412 1.00 70.06 242 LYS A O 1
ATOM 1952 N N . ILE A 1 243 ? 6.492 11.621 -20.148 1.00 84.62 243 ILE A N 1
ATOM 1953 C CA . ILE A 1 243 ? 6.791 10.265 -19.648 1.00 84.62 243 ILE A CA 1
ATOM 1954 C C . ILE A 1 243 ? 6.478 9.221 -20.730 1.00 84.62 243 ILE A C 1
ATOM 1956 O O . ILE A 1 243 ? 5.358 9.143 -21.246 1.00 84.62 243 ILE A O 1
ATOM 1960 N N . THR A 1 244 ? 7.472 8.396 -21.067 1.00 87.19 244 THR A N 1
ATOM 1961 C CA . THR A 1 244 ? 7.296 7.272 -22.002 1.00 87.19 244 THR A CA 1
ATOM 1962 C C . THR A 1 244 ? 6.714 6.045 -21.300 1.00 87.19 244 THR A C 1
ATOM 1964 O O . THR A 1 244 ? 6.925 5.838 -20.104 1.00 87.19 244 THR A O 1
ATOM 1967 N N . LEU A 1 245 ? 6.023 5.179 -22.047 1.00 86.31 245 LEU A N 1
ATOM 1968 C CA . LEU A 1 245 ? 5.505 3.916 -21.508 1.00 86.31 245 LEU A CA 1
ATOM 1969 C C . LEU A 1 245 ? 6.607 3.012 -20.921 1.00 86.31 245 LEU A C 1
ATOM 1971 O O . LEU A 1 245 ? 6.405 2.365 -19.891 1.00 86.31 245 LEU A O 1
ATOM 1975 N N . ALA A 1 246 ? 7.774 2.976 -21.568 1.00 87.62 246 ALA A N 1
ATOM 1976 C CA . ALA A 1 246 ? 8.922 2.200 -21.109 1.00 87.62 246 ALA A CA 1
ATOM 1977 C C . ALA A 1 246 ? 9.442 2.725 -19.764 1.00 87.62 246 ALA A C 1
ATOM 1979 O O . ALA A 1 246 ? 9.588 1.950 -18.822 1.00 87.62 246 ALA A O 1
ATOM 1980 N N . GLU A 1 247 ? 9.622 4.045 -19.651 1.00 90.75 247 GLU A N 1
ATOM 1981 C CA . GLU A 1 247 ? 10.031 4.697 -18.406 1.00 90.75 247 GLU A CA 1
ATOM 1982 C C . GLU A 1 247 ? 9.024 4.427 -17.283 1.00 90.75 247 GLU A C 1
ATOM 1984 O O . GLU A 1 247 ? 9.404 3.994 -16.200 1.00 90.75 247 GLU A O 1
ATOM 1989 N N . TYR A 1 248 ? 7.730 4.614 -17.543 1.00 90.94 248 TYR A N 1
ATOM 1990 C CA . TYR A 1 248 ? 6.684 4.333 -16.562 1.00 90.94 248 TYR A CA 1
ATOM 1991 C C . TYR A 1 248 ? 6.693 2.872 -16.090 1.00 90.94 248 TYR A C 1
ATOM 1993 O O . TYR A 1 248 ? 6.528 2.591 -14.900 1.00 90.94 248 TYR A O 1
ATOM 2001 N N . THR A 1 249 ? 6.929 1.933 -17.009 1.00 92.12 249 THR A N 1
ATOM 2002 C CA . THR A 1 249 ? 7.038 0.509 -16.675 1.00 92.12 249 THR A CA 1
ATOM 2003 C C . THR A 1 249 ? 8.283 0.225 -15.830 1.00 92.12 249 THR A C 1
ATOM 2005 O O . THR A 1 249 ? 8.192 -0.521 -14.855 1.00 92.12 249 THR A O 1
ATOM 2008 N N . GLU A 1 250 ? 9.427 0.845 -16.145 1.00 94.12 250 GLU A N 1
ATOM 2009 C CA . GLU A 1 250 ? 10.652 0.731 -15.342 1.00 94.12 250 GLU A CA 1
ATOM 2010 C C . GLU A 1 250 ? 10.446 1.279 -13.924 1.00 94.12 250 GLU A C 1
ATOM 2012 O O . GLU A 1 250 ? 10.814 0.610 -12.957 1.00 94.12 250 GLU A O 1
ATOM 2017 N N . LYS A 1 251 ? 9.780 2.434 -13.777 1.00 94.94 251 LYS A N 1
ATOM 2018 C CA . LYS A 1 251 ? 9.440 3.004 -12.462 1.00 94.94 251 LYS A CA 1
ATOM 2019 C C . LYS A 1 251 ? 8.630 2.022 -11.625 1.00 94.94 251 LYS A C 1
ATOM 2021 O O . LYS A 1 251 ? 8.978 1.770 -10.475 1.00 94.94 251 LYS A O 1
ATOM 2026 N N . HIS A 1 252 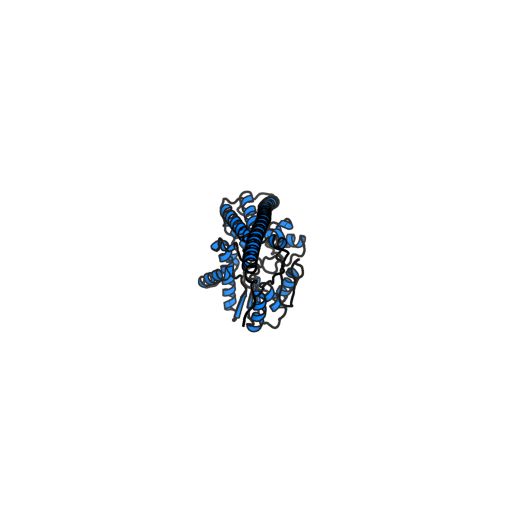? 7.585 1.418 -12.193 1.00 94.00 252 HIS A N 1
ATOM 2027 C CA . HIS A 1 252 ? 6.796 0.428 -11.458 1.00 94.00 252 HIS A CA 1
ATOM 2028 C C . HIS A 1 252 ? 7.583 -0.833 -11.114 1.00 94.00 252 HIS A C 1
ATOM 2030 O O . HIS A 1 252 ? 7.414 -1.343 -10.010 1.00 94.00 252 HIS A O 1
ATOM 2036 N N . ALA A 1 253 ? 8.463 -1.311 -11.997 1.00 93.06 253 ALA A N 1
ATOM 2037 C CA . ALA A 1 253 ? 9.341 -2.436 -11.682 1.00 93.06 253 ALA A CA 1
ATOM 2038 C C . ALA A 1 253 ? 10.259 -2.111 -10.488 1.00 93.06 253 ALA A C 1
ATOM 2040 O O . ALA A 1 253 ? 10.388 -2.928 -9.578 1.00 93.06 253 ALA A O 1
ATOM 2041 N N . LEU A 1 254 ? 10.834 -0.904 -10.438 1.00 93.94 254 LEU A N 1
ATOM 2042 C CA . LEU A 1 254 ? 11.645 -0.442 -9.306 1.00 93.94 254 LEU A CA 1
ATOM 2043 C C . LEU A 1 254 ? 10.823 -0.336 -8.012 1.00 93.94 254 LEU A C 1
ATOM 2045 O O . LEU A 1 254 ? 11.259 -0.829 -6.973 1.00 93.94 254 LEU A O 1
ATOM 2049 N N . LEU A 1 255 ? 9.614 0.239 -8.059 1.00 94.44 255 LEU A N 1
ATOM 2050 C CA . LEU A 1 255 ? 8.710 0.290 -6.898 1.00 94.44 255 LEU A CA 1
ATOM 2051 C C . LEU A 1 255 ? 8.339 -1.109 -6.394 1.00 94.44 255 LEU A C 1
ATOM 2053 O O . LEU A 1 255 ? 8.217 -1.329 -5.192 1.00 94.44 255 LEU A O 1
ATOM 2057 N N . ASP A 1 256 ? 8.126 -2.060 -7.299 1.00 91.12 256 ASP A N 1
ATOM 2058 C CA . ASP A 1 256 ? 7.807 -3.451 -6.971 1.00 91.12 256 ASP A CA 1
ATOM 2059 C C . ASP A 1 256 ? 8.983 -4.168 -6.292 1.00 91.12 256 ASP A C 1
ATOM 2061 O O . ASP A 1 256 ? 8.793 -4.923 -5.340 1.00 91.12 256 ASP A O 1
ATOM 2065 N N . LEU A 1 257 ? 10.214 -3.859 -6.699 1.00 88.31 257 LEU A N 1
ATOM 2066 C CA . LEU A 1 257 ? 11.417 -4.374 -6.048 1.00 88.31 257 LEU A CA 1
ATOM 2067 C C . LEU A 1 257 ? 11.694 -3.710 -4.688 1.00 88.31 257 LEU A C 1
ATOM 2069 O O . LEU A 1 257 ? 12.141 -4.400 -3.774 1.00 88.31 257 LEU A O 1
ATOM 2073 N N . MET A 1 258 ? 11.406 -2.412 -4.525 1.00 89.75 258 MET A N 1
ATOM 2074 C CA . MET A 1 258 ? 11.631 -1.688 -3.262 1.00 89.75 258 MET A CA 1
ATOM 2075 C C . MET A 1 258 ? 10.559 -1.957 -2.204 1.00 89.75 258 MET A C 1
ATOM 2077 O O . MET A 1 258 ? 10.875 -2.193 -1.042 1.00 89.75 258 MET A O 1
ATOM 2081 N N . PHE A 1 259 ? 9.280 -1.877 -2.578 1.00 86.81 259 PHE A N 1
ATOM 2082 C CA . PHE A 1 259 ? 8.158 -1.896 -1.625 1.00 86.81 259 PHE A CA 1
ATOM 2083 C C . PHE A 1 259 ? 7.517 -3.277 -1.476 1.00 86.81 259 PHE A C 1
ATOM 2085 O O . PHE A 1 259 ? 6.561 -3.442 -0.719 1.00 86.81 259 PHE A O 1
ATOM 2092 N N . GLY A 1 260 ? 8.031 -4.269 -2.200 1.00 82.06 260 GLY A N 1
ATOM 2093 C CA . GLY A 1 260 ? 7.496 -5.620 -2.256 1.00 82.06 260 GLY A CA 1
ATOM 2094 C C . GLY A 1 260 ? 6.699 -5.874 -3.540 1.00 82.06 260 GLY A C 1
ATOM 2095 O O . GLY A 1 260 ? 6.121 -4.927 -4.096 1.00 82.06 260 GLY A O 1
ATOM 2096 N N . PRO A 1 261 ? 6.653 -7.146 -3.992 1.00 82.44 261 PRO A N 1
ATOM 2097 C CA . PRO A 1 261 ? 6.318 -7.509 -5.365 1.00 82.44 261 PRO A CA 1
ATOM 2098 C C . PRO A 1 261 ? 4.804 -7.533 -5.645 1.00 82.44 261 PRO A C 1
ATOM 2100 O O . PRO A 1 261 ? 4.274 -8.496 -6.197 1.00 82.44 261 PRO A O 1
ATOM 2103 N N . PHE A 1 262 ? 4.078 -6.514 -5.186 1.00 83.38 262 PHE A N 1
ATOM 2104 C CA . PHE A 1 262 ? 2.621 -6.426 -5.251 1.00 83.38 262 PHE A CA 1
ATOM 2105 C C . PHE A 1 262 ? 2.094 -6.473 -6.693 1.00 83.38 262 PHE A C 1
ATOM 2107 O O . PHE A 1 262 ? 1.226 -7.281 -7.021 1.00 83.38 262 PHE A O 1
ATOM 2114 N N . VAL A 1 263 ? 2.632 -5.633 -7.576 1.00 84.38 263 VAL A N 1
ATOM 2115 C CA . VAL A 1 263 ? 2.213 -5.563 -8.980 1.00 84.38 263 VAL A CA 1
ATOM 2116 C C . VAL A 1 263 ? 2.611 -6.849 -9.702 1.00 84.38 263 VAL A C 1
ATOM 2118 O O . VAL A 1 263 ? 1.816 -7.402 -10.468 1.00 84.38 263 VAL A O 1
ATOM 2121 N N . HIS A 1 264 ? 3.811 -7.370 -9.430 1.00 84.31 264 HIS A N 1
ATOM 2122 C CA . HIS A 1 264 ? 4.271 -8.598 -10.064 1.00 84.31 264 HIS A CA 1
ATOM 2123 C C . HIS A 1 264 ? 3.448 -9.826 -9.656 1.00 84.31 264 HIS A C 1
ATOM 2125 O O . HIS A 1 264 ? 2.901 -10.507 -10.527 1.00 84.31 264 HIS A O 1
ATOM 2131 N N . GLU A 1 265 ? 3.346 -10.109 -8.352 1.00 78.56 265 GLU A N 1
ATOM 2132 C CA . GLU A 1 265 ? 2.732 -11.342 -7.840 1.00 78.56 265 GLU A CA 1
ATOM 2133 C C . GLU A 1 265 ? 1.228 -11.400 -8.084 1.00 78.56 265 GLU A C 1
ATOM 2135 O O . GLU A 1 265 ? 0.696 -12.489 -8.303 1.00 78.56 265 GLU A O 1
ATOM 2140 N N . TYR A 1 266 ? 0.542 -10.255 -8.066 1.00 76.62 266 TYR A N 1
ATOM 2141 C CA . TYR A 1 266 ? -0.913 -10.237 -8.170 1.00 76.62 266 TYR A CA 1
ATOM 2142 C C . TYR A 1 266 ? -1.460 -9.879 -9.551 1.00 76.62 266 TYR A C 1
ATOM 2144 O O . TYR A 1 266 ? -2.637 -10.131 -9.805 1.00 76.62 266 TYR A O 1
ATOM 2152 N N . PHE A 1 267 ? -0.639 -9.333 -10.453 1.00 78.75 267 PHE A N 1
ATOM 2153 C CA . PHE A 1 267 ? -1.113 -8.885 -11.765 1.00 78.75 267 PHE A CA 1
ATOM 2154 C C . PHE A 1 267 ? -0.226 -9.393 -12.900 1.00 78.75 267 PHE A C 1
ATOM 2156 O O . PHE A 1 267 ? -0.692 -10.171 -13.736 1.00 78.75 267 PHE A O 1
ATOM 2163 N N . VAL A 1 268 ? 1.057 -9.017 -12.923 1.00 81.25 268 VAL A N 1
ATOM 2164 C CA . VAL A 1 268 ? 1.916 -9.263 -14.099 1.00 81.25 268 VAL A CA 1
ATOM 2165 C C . VAL A 1 268 ? 2.133 -10.750 -14.353 1.00 81.25 268 VAL A C 1
ATOM 2167 O O . VAL A 1 268 ? 2.107 -11.192 -15.503 1.00 81.25 268 VAL A O 1
ATOM 2170 N N . LYS A 1 269 ? 2.280 -11.546 -13.292 1.00 76.38 269 LYS A N 1
ATOM 2171 C CA . LYS A 1 269 ? 2.392 -13.008 -13.375 1.00 76.38 269 LYS A CA 1
ATOM 2172 C C . LYS A 1 269 ? 1.198 -13.677 -14.065 1.00 76.38 269 LYS A C 1
ATOM 2174 O O . LYS A 1 269 ? 1.371 -14.726 -14.672 1.00 76.38 269 LYS A O 1
ATOM 2179 N N . TYR A 1 270 ? 0.025 -13.048 -14.012 1.00 73.69 270 TYR A N 1
ATOM 2180 C CA . TYR A 1 270 ? -1.214 -13.508 -14.647 1.00 73.69 270 TYR A CA 1
ATOM 2181 C C . TYR A 1 270 ? -1.478 -12.815 -15.992 1.00 73.69 270 TYR A C 1
ATOM 2183 O O . TYR A 1 270 ? -2.607 -12.773 -16.473 1.00 73.69 270 TYR A O 1
ATOM 2191 N N . GLY A 1 271 ? -0.450 -12.202 -16.589 1.00 73.62 271 GLY A N 1
ATOM 2192 C CA . GLY A 1 271 ? -0.561 -11.531 -17.882 1.00 73.62 271 GLY A CA 1
ATOM 2193 C C . GLY A 1 271 ? -1.395 -10.247 -17.852 1.00 73.62 271 GLY A C 1
ATOM 2194 O O . GLY A 1 271 ? -1.873 -9.817 -18.902 1.00 73.62 271 GLY A O 1
ATOM 2195 N N . ILE A 1 272 ? -1.567 -9.632 -16.680 1.00 76.62 272 ILE A N 1
ATOM 2196 C CA . ILE A 1 272 ? -2.367 -8.421 -16.482 1.00 76.62 272 ILE A CA 1
ATOM 2197 C C . ILE A 1 272 ? -1.460 -7.277 -16.038 1.00 76.62 272 ILE A C 1
ATOM 2199 O O . ILE A 1 272 ? -0.563 -7.464 -15.223 1.00 76.62 272 ILE A O 1
ATOM 2203 N N . PHE A 1 273 ? -1.738 -6.066 -16.519 1.00 81.56 273 PHE A N 1
ATOM 2204 C CA . PHE A 1 273 ? -1.136 -4.852 -15.980 1.00 81.56 273 PHE A CA 1
ATOM 2205 C C . PHE A 1 273 ? -2.217 -3.953 -15.372 1.00 81.56 273 PHE A C 1
ATOM 2207 O O . PHE A 1 273 ? -3.206 -3.667 -16.059 1.00 81.56 273 PHE A O 1
ATOM 2214 N N . PRO A 1 274 ? -2.070 -3.516 -14.105 1.00 79.06 274 PRO A N 1
ATOM 2215 C CA . PRO A 1 274 ? -3.152 -2.856 -13.394 1.00 79.06 274 PRO A CA 1
ATOM 2216 C C . PRO A 1 274 ? -3.268 -1.349 -13.680 1.00 79.06 274 PRO A C 1
ATOM 2218 O O . PRO A 1 274 ? -3.983 -0.633 -12.984 1.00 79.06 274 PRO A O 1
ATOM 2221 N N . TYR A 1 275 ? -2.595 -0.843 -14.713 1.00 84.06 275 TYR A N 1
ATOM 2222 C CA . TYR A 1 275 ? -2.609 0.576 -15.058 1.00 84.06 275 TYR A CA 1
ATOM 2223 C C . TYR A 1 275 ? -3.008 0.779 -16.517 1.00 84.06 275 TYR A C 1
ATOM 2225 O O . TYR A 1 275 ? -2.735 -0.056 -17.376 1.00 84.06 275 TYR A O 1
ATOM 2233 N N . THR A 1 276 ? -3.666 1.902 -16.800 1.00 73.62 276 THR A N 1
ATOM 2234 C CA . THR A 1 276 ? -4.138 2.265 -18.147 1.00 73.62 276 THR A CA 1
ATOM 2235 C C . THR A 1 276 ? -3.054 2.895 -19.018 1.00 73.62 276 THR A C 1
ATOM 2237 O O . THR A 1 276 ? -3.265 3.040 -20.216 1.00 73.62 276 THR A O 1
ATOM 2240 N N . GLY A 1 277 ? -1.947 3.358 -18.422 1.00 72.12 277 GLY A N 1
ATOM 2241 C CA . GLY A 1 277 ? -0.928 4.153 -19.118 1.00 72.12 277 GLY A CA 1
ATOM 2242 C C . GLY A 1 277 ? -1.430 5.493 -19.667 1.00 72.12 277 GLY A C 1
ATOM 2243 O O . GLY A 1 277 ? -0.747 6.126 -20.463 1.00 72.12 277 GLY A O 1
ATOM 2244 N N . HIS A 1 278 ? -2.632 5.932 -19.272 1.00 75.25 278 HIS A N 1
ATOM 2245 C CA . HIS A 1 278 ? -3.261 7.130 -19.825 1.00 75.25 278 HIS A CA 1
ATOM 2246 C C . HIS A 1 278 ? -2.343 8.354 -19.699 1.00 75.25 278 HIS A C 1
ATOM 2248 O O . HIS A 1 278 ? -1.800 8.602 -18.622 1.00 75.25 278 HIS A O 1
ATOM 2254 N N . GLY A 1 279 ? -2.178 9.105 -20.790 1.00 71.69 279 GLY A N 1
ATOM 2255 C CA . GLY A 1 279 ? -1.314 10.289 -20.851 1.00 71.69 279 GLY A CA 1
ATOM 2256 C C . GLY A 1 279 ? 0.168 10.014 -21.139 1.00 71.69 279 GLY A C 1
ATOM 2257 O O . GLY A 1 279 ? 0.942 10.963 -21.157 1.00 71.69 279 GLY A O 1
ATOM 2258 N N . MET A 1 280 ? 0.583 8.762 -21.371 1.00 79.38 280 MET A N 1
ATOM 2259 C CA . MET A 1 280 ? 1.976 8.437 -21.715 1.00 79.38 280 MET A CA 1
ATOM 2260 C C . MET A 1 280 ? 2.231 8.441 -23.219 1.00 79.38 280 MET A C 1
ATOM 2262 O O . MET A 1 280 ? 1.382 8.042 -24.026 1.00 79.38 280 MET A O 1
ATOM 2266 N N . LEU A 1 281 ? 3.455 8.810 -23.592 1.00 72.38 281 LEU A N 1
ATOM 2267 C CA . LEU A 1 281 ? 3.935 8.698 -24.966 1.00 72.38 281 LEU A CA 1
ATOM 2268 C C . LEU A 1 281 ? 4.119 7.219 -25.343 1.00 72.38 281 LEU A C 1
ATOM 2270 O O . LEU A 1 281 ? 4.743 6.449 -24.606 1.00 72.38 281 LEU A O 1
ATOM 2274 N N . GLY A 1 282 ? 3.592 6.831 -26.509 1.00 63.84 282 GLY A N 1
ATOM 2275 C CA . GLY A 1 282 ? 3.664 5.456 -27.021 1.00 63.84 282 GLY A CA 1
ATOM 2276 C C . GLY A 1 282 ? 2.507 4.542 -26.601 1.00 63.84 282 GLY A C 1
ATOM 2277 O O . GLY A 1 282 ? 2.579 3.334 -26.819 1.00 63.84 282 GLY A O 1
ATOM 2278 N N . THR A 1 283 ? 1.433 5.090 -26.022 1.00 65.12 283 THR A N 1
ATOM 2279 C CA . THR A 1 283 ? 0.204 4.337 -25.719 1.00 65.12 283 THR A CA 1
ATOM 2280 C C . THR A 1 283 ? -0.567 4.062 -27.022 1.00 65.12 283 THR A C 1
ATOM 2282 O O . THR A 1 283 ? -1.389 4.872 -27.439 1.00 65.12 283 THR A O 1
ATOM 2285 N N . ALA A 1 284 ? -0.254 2.957 -27.704 1.00 59.66 284 ALA A N 1
ATOM 2286 C CA . ALA A 1 284 ? -0.883 2.527 -28.961 1.00 59.66 284 ALA A CA 1
ATOM 2287 C C . ALA A 1 284 ? -1.603 1.170 -28.815 1.00 59.66 284 ALA A C 1
ATOM 2289 O O . ALA A 1 284 ? -1.558 0.537 -27.751 1.00 59.66 284 ALA A O 1
ATOM 2290 N N . ASP A 1 285 ? -2.239 0.705 -29.898 1.00 53.69 285 ASP A N 1
ATOM 2291 C CA . ASP A 1 285 ? -2.710 -0.677 -30.032 1.00 53.69 285 ASP A CA 1
ATOM 2292 C C . ASP A 1 285 ? -1.562 -1.643 -29.686 1.00 53.69 285 ASP A C 1
ATOM 2294 O O . ASP A 1 285 ? -0.485 -1.581 -30.274 1.00 53.69 285 ASP A O 1
ATOM 2298 N N . GLY A 1 286 ? -1.763 -2.501 -28.680 1.00 62.69 286 GLY A N 1
ATOM 2299 C CA . GLY A 1 286 ? -0.713 -3.386 -28.153 1.00 62.69 286 GLY A CA 1
ATOM 2300 C C . GLY A 1 286 ? -0.063 -2.944 -26.834 1.00 62.69 286 GLY A C 1
ATOM 2301 O O . GLY A 1 286 ? 0.855 -3.621 -26.380 1.00 62.69 286 GLY A O 1
ATOM 2302 N N . PHE A 1 287 ? -0.565 -1.886 -26.174 1.00 75.75 287 PHE A N 1
ATOM 2303 C CA . PHE A 1 287 ? -0.134 -1.430 -24.837 1.00 75.75 287 PHE A CA 1
ATOM 2304 C C . PHE A 1 287 ? 0.233 -2.572 -23.876 1.00 75.75 287 PHE A C 1
ATOM 2306 O O . PHE A 1 287 ? 1.320 -2.586 -23.303 1.00 75.75 287 PHE A O 1
ATOM 2313 N N . TYR A 1 288 ? -0.658 -3.554 -23.722 1.00 72.56 288 TYR A N 1
ATOM 2314 C CA . TYR A 1 288 ? -0.463 -4.640 -22.765 1.00 72.56 288 TYR A CA 1
ATOM 2315 C C . TYR A 1 288 ? 0.707 -5.564 -23.115 1.00 72.56 288 TYR A C 1
ATOM 2317 O O . TYR A 1 288 ? 1.390 -6.019 -22.201 1.00 72.56 288 TYR A O 1
ATOM 2325 N N . GLU A 1 289 ? 0.969 -5.825 -24.396 1.00 74.56 289 GLU A N 1
ATOM 2326 C CA . GLU A 1 289 ? 2.109 -6.655 -24.805 1.00 74.56 289 GLU A CA 1
ATOM 2327 C C . GLU A 1 289 ? 3.426 -5.890 -24.625 1.00 74.56 289 GLU A C 1
ATOM 2329 O O . GLU A 1 289 ? 4.350 -6.396 -23.991 1.00 74.56 289 GLU A O 1
ATOM 2334 N N . THR A 1 290 ? 3.466 -4.614 -25.022 1.00 78.19 290 THR A N 1
ATOM 2335 C CA . THR A 1 290 ? 4.629 -3.739 -24.803 1.00 78.19 290 THR A CA 1
ATOM 2336 C C . THR A 1 290 ? 4.983 -3.610 -23.323 1.00 78.19 290 THR A C 1
ATOM 2338 O O . THR A 1 290 ? 6.160 -3.657 -22.956 1.00 78.19 290 THR A O 1
ATOM 2341 N N . VAL A 1 291 ? 3.978 -3.477 -22.451 1.00 84.44 291 VAL A N 1
ATOM 2342 C CA . VAL A 1 291 ? 4.196 -3.422 -21.003 1.00 84.44 291 VAL A CA 1
ATOM 2343 C C . VAL A 1 291 ? 4.706 -4.751 -20.464 1.00 84.44 291 VAL A C 1
ATOM 2345 O O . VAL A 1 291 ? 5.619 -4.744 -19.645 1.00 84.44 291 VAL A O 1
ATOM 2348 N N . LYS A 1 292 ? 4.161 -5.894 -20.898 1.00 81.12 292 LYS A N 1
ATOM 2349 C CA . LYS A 1 292 ? 4.641 -7.210 -20.442 1.00 81.12 292 LYS A CA 1
ATOM 2350 C C . LYS A 1 292 ? 6.115 -7.416 -20.775 1.00 81.12 292 LYS A C 1
ATOM 2352 O O . LYS A 1 292 ? 6.874 -7.848 -19.905 1.00 81.12 292 LYS A O 1
ATOM 2357 N N . ASP A 1 293 ? 6.518 -7.096 -21.999 1.00 83.81 293 ASP A N 1
ATOM 2358 C CA . ASP A 1 293 ? 7.902 -7.268 -22.441 1.00 83.81 293 ASP A CA 1
ATOM 2359 C C . ASP A 1 293 ? 8.840 -6.289 -21.734 1.00 83.81 293 ASP A C 1
ATOM 2361 O O . ASP A 1 293 ? 9.873 -6.699 -21.197 1.00 83.81 293 ASP A O 1
ATOM 2365 N N . SER A 1 294 ? 8.431 -5.022 -21.625 1.00 86.25 294 SER A N 1
ATOM 2366 C CA . SER A 1 294 ? 9.169 -4.006 -20.867 1.00 86.25 294 SER A CA 1
ATOM 2367 C C . SER A 1 294 ? 9.301 -4.402 -19.394 1.00 86.25 294 SER A C 1
ATOM 2369 O O . SER A 1 294 ? 10.390 -4.330 -18.832 1.00 86.25 294 SER A O 1
ATOM 2371 N N . TRP A 1 295 ? 8.229 -4.895 -18.766 1.00 89.69 295 TRP A N 1
ATOM 2372 C CA . TRP A 1 295 ? 8.260 -5.368 -17.384 1.00 89.69 295 TRP A CA 1
ATOM 2373 C C . TRP A 1 295 ? 9.246 -6.513 -17.221 1.00 89.69 295 TRP A C 1
ATOM 2375 O O . TRP A 1 295 ? 10.100 -6.454 -16.345 1.00 89.69 295 TRP A O 1
ATOM 2385 N N . ARG A 1 296 ? 9.162 -7.556 -18.059 1.00 86.00 296 ARG A N 1
ATOM 2386 C CA . ARG A 1 296 ? 10.094 -8.695 -18.001 1.00 86.00 296 ARG A CA 1
ATOM 2387 C C . ARG A 1 296 ? 11.541 -8.232 -18.120 1.00 86.00 296 ARG A C 1
ATOM 2389 O O . ARG A 1 296 ? 12.376 -8.681 -17.338 1.00 86.00 296 ARG A O 1
ATOM 2396 N N . TYR A 1 297 ? 11.817 -7.321 -19.051 1.00 88.94 297 TYR A N 1
ATOM 2397 C CA . TYR A 1 297 ? 13.143 -6.748 -19.231 1.00 88.94 297 TYR A CA 1
ATOM 2398 C C . TYR A 1 297 ? 13.613 -5.984 -17.987 1.00 88.94 297 TYR A C 1
ATOM 2400 O O . TYR A 1 297 ? 14.642 -6.338 -17.416 1.00 88.94 297 TYR A O 1
ATOM 2408 N N . TYR A 1 298 ? 12.866 -4.977 -17.527 1.00 90.19 298 TYR A N 1
ATOM 2409 C CA . TYR A 1 298 ? 13.288 -4.117 -16.417 1.00 90.19 298 TYR A CA 1
ATOM 2410 C C . TYR A 1 298 ? 13.310 -4.853 -15.081 1.00 90.19 298 TYR A C 1
ATOM 2412 O O . TYR A 1 298 ? 14.272 -4.737 -14.325 1.00 90.19 298 TYR A O 1
ATOM 2420 N N . TYR A 1 299 ? 12.290 -5.664 -14.808 1.00 85.81 299 TYR A N 1
ATOM 2421 C CA . TYR A 1 299 ? 12.243 -6.489 -13.609 1.00 85.81 299 TYR A CA 1
ATOM 2422 C C . TYR A 1 299 ? 13.400 -7.492 -13.598 1.00 85.81 299 TYR A C 1
ATOM 2424 O O . TYR A 1 299 ? 14.056 -7.647 -12.572 1.00 85.81 299 TYR A O 1
ATOM 2432 N N . GLY A 1 300 ? 13.712 -8.121 -14.739 1.00 83.06 300 GLY A N 1
ATOM 2433 C CA . GLY A 1 300 ? 14.857 -9.021 -14.889 1.00 83.06 300 GLY A CA 1
ATOM 2434 C C . GLY A 1 300 ? 16.206 -8.315 -14.732 1.00 83.06 300 GLY A C 1
ATOM 2435 O O . GLY A 1 300 ? 17.049 -8.788 -13.972 1.00 83.06 300 GLY A O 1
ATOM 2436 N N . LYS A 1 301 ? 16.396 -7.165 -15.388 1.00 85.56 301 LYS A N 1
ATOM 2437 C CA . LYS A 1 301 ? 17.587 -6.301 -15.292 1.00 85.56 301 LYS A CA 1
ATOM 2438 C C . LYS A 1 301 ? 17.883 -5.939 -13.837 1.00 85.56 301 LYS A C 1
ATOM 2440 O O . LYS A 1 301 ? 18.973 -6.213 -13.340 1.00 85.56 301 LYS A O 1
ATOM 2445 N N . HIS A 1 302 ? 16.896 -5.379 -13.142 1.00 83.94 302 HIS A N 1
ATOM 2446 C CA . HIS A 1 302 ? 17.067 -4.884 -11.775 1.00 83.94 302 HIS A CA 1
ATOM 2447 C C . HIS A 1 302 ? 17.106 -6.014 -10.739 1.00 83.94 302 HIS A C 1
ATOM 2449 O O . HIS A 1 302 ? 17.857 -5.921 -9.773 1.00 83.94 302 HIS A O 1
ATOM 2455 N N . SER A 1 303 ? 16.405 -7.133 -10.967 1.00 79.12 303 SER A N 1
ATOM 2456 C CA . SER A 1 303 ? 16.526 -8.339 -10.124 1.00 79.12 303 SER A CA 1
ATOM 2457 C C . SER A 1 303 ? 17.862 -9.065 -10.307 1.00 79.12 303 SER A C 1
ATOM 2459 O O . SER A 1 303 ? 18.369 -9.679 -9.372 1.00 79.12 303 SER A O 1
ATOM 2461 N N . SER A 1 304 ? 18.449 -9.026 -11.504 1.00 73.25 304 SER A N 1
ATOM 2462 C CA . SER A 1 304 ? 19.774 -9.610 -11.742 1.00 73.25 304 SER A CA 1
ATOM 2463 C C . SER A 1 304 ? 20.850 -8.763 -11.075 1.00 73.25 304 SER A C 1
ATOM 2465 O O . SER A 1 304 ? 21.676 -9.314 -10.355 1.00 73.25 304 SER A O 1
ATOM 2467 N N . ALA A 1 305 ? 20.766 -7.434 -11.203 1.00 64.25 305 ALA A N 1
ATOM 2468 C CA . ALA A 1 305 ? 21.617 -6.509 -10.457 1.00 64.25 305 ALA A CA 1
ATOM 2469 C C . ALA A 1 305 ? 21.505 -6.746 -8.940 1.00 64.25 305 ALA A C 1
ATOM 2471 O O . ALA A 1 305 ? 22.518 -6.871 -8.259 1.00 64.25 305 ALA A O 1
ATOM 2472 N N . LEU A 1 306 ? 20.282 -6.927 -8.426 1.00 64.25 306 LEU A N 1
ATOM 2473 C CA . LEU A 1 306 ? 20.012 -7.329 -7.041 1.00 64.25 306 LEU A CA 1
ATOM 2474 C C . LEU A 1 306 ? 20.766 -8.615 -6.654 1.00 64.25 306 LEU A C 1
ATOM 2476 O O . LEU A 1 306 ? 21.437 -8.669 -5.624 1.00 64.25 306 LEU A O 1
ATOM 2480 N N . GLY A 1 307 ? 20.662 -9.656 -7.485 1.00 64.38 307 GLY A N 1
ATOM 2481 C CA . GLY A 1 307 ? 21.281 -10.962 -7.254 1.00 64.38 307 GLY A CA 1
ATOM 2482 C C . GLY A 1 307 ? 22.811 -10.948 -7.326 1.00 64.38 307 GLY A C 1
ATOM 2483 O O . GLY A 1 307 ? 23.470 -11.509 -6.450 1.00 64.38 307 GLY A O 1
ATOM 2484 N N . GLU A 1 308 ? 23.390 -10.293 -8.333 1.00 61.06 308 GLU A N 1
ATOM 2485 C CA . GLU A 1 308 ? 24.842 -10.121 -8.483 1.00 61.06 308 GLU A CA 1
ATOM 2486 C C . GLU A 1 308 ? 25.440 -9.372 -7.295 1.00 61.06 308 GLU A C 1
ATOM 2488 O O . GLU A 1 308 ? 26.446 -9.804 -6.724 1.00 61.06 308 GLU A O 1
ATOM 2493 N N . HIS A 1 309 ? 24.768 -8.310 -6.857 1.00 59.72 309 HIS A N 1
ATOM 2494 C CA . HIS A 1 309 ? 25.196 -7.511 -5.718 1.00 59.72 309 HIS A CA 1
ATOM 2495 C C . HIS A 1 309 ? 25.238 -8.322 -4.420 1.00 59.72 309 HIS A C 1
ATOM 2497 O O . HIS A 1 309 ? 26.224 -8.310 -3.682 1.00 59.72 309 HIS A O 1
ATOM 2503 N N . ILE A 1 310 ? 24.207 -9.135 -4.177 1.00 60.19 310 ILE A N 1
ATOM 2504 C CA . ILE A 1 310 ? 24.159 -10.060 -3.037 1.00 60.19 310 ILE A CA 1
ATOM 2505 C C . ILE A 1 310 ? 25.276 -11.112 -3.126 1.00 60.19 310 ILE A C 1
ATOM 2507 O O . ILE A 1 310 ? 25.925 -11.408 -2.118 1.00 60.19 310 ILE A O 1
ATOM 2511 N N . ASN A 1 311 ? 25.539 -11.663 -4.313 1.00 58.41 311 ASN A N 1
ATOM 2512 C CA . ASN A 1 311 ? 26.579 -12.675 -4.520 1.00 58.41 311 ASN A CA 1
ATOM 2513 C C . ASN A 1 311 ? 27.995 -12.124 -4.290 1.00 58.41 311 ASN A C 1
ATOM 2515 O O . ASN A 1 311 ? 28.829 -12.800 -3.671 1.00 58.41 311 ASN A O 1
ATOM 2519 N N . LEU A 1 312 ? 28.266 -10.888 -4.719 1.00 59.84 312 LEU A N 1
ATOM 2520 C CA . LEU A 1 312 ? 29.519 -10.187 -4.425 1.00 59.84 312 LEU A CA 1
ATOM 2521 C C . LEU A 1 312 ? 29.724 -10.026 -2.914 1.00 59.84 312 LEU A C 1
ATOM 2523 O O . LEU A 1 312 ? 30.818 -10.274 -2.407 1.00 59.84 312 LEU A O 1
ATOM 2527 N N . LEU A 1 313 ? 28.666 -9.714 -2.165 1.00 56.38 313 LEU A N 1
ATOM 2528 C CA . LEU A 1 313 ? 28.729 -9.549 -0.710 1.00 56.38 313 LEU A CA 1
ATOM 2529 C C . LEU A 1 313 ? 28.940 -10.863 0.041 1.00 56.38 313 LEU A C 1
ATOM 2531 O O . LEU A 1 313 ? 29.695 -10.906 1.016 1.00 56.38 313 LEU A O 1
ATOM 2535 N N . VAL A 1 314 ? 28.292 -11.945 -0.395 1.00 59.12 314 VAL A N 1
ATOM 2536 C CA . VAL A 1 314 ? 28.536 -13.288 0.152 1.00 59.12 314 VAL A CA 1
ATOM 2537 C C . VAL A 1 314 ? 30.000 -13.675 -0.074 1.00 59.12 314 VAL A C 1
ATOM 2539 O O . VAL A 1 314 ? 30.681 -14.102 0.861 1.00 59.12 314 VAL A O 1
ATOM 2542 N N . SER A 1 315 ? 30.522 -13.422 -1.274 1.00 62.88 315 SER A N 1
ATOM 2543 C CA . SER A 1 315 ? 31.917 -13.695 -1.637 1.00 62.88 315 SER A CA 1
ATOM 2544 C C . SER A 1 315 ? 32.911 -12.844 -0.833 1.00 62.88 315 SER A C 1
ATOM 2546 O O . SER A 1 315 ? 33.879 -13.378 -0.287 1.00 62.88 315 SER A O 1
ATOM 2548 N N . ALA A 1 316 ? 32.641 -11.546 -0.664 1.00 59.31 316 ALA A N 1
ATOM 2549 C CA . ALA A 1 316 ? 33.459 -10.633 0.136 1.00 59.31 316 ALA A CA 1
ATOM 2550 C C . ALA A 1 316 ? 33.461 -11.001 1.631 1.00 59.31 316 ALA A C 1
ATOM 2552 O O . ALA A 1 316 ? 34.506 -10.948 2.281 1.00 59.31 316 ALA A O 1
ATOM 2553 N N . ARG A 1 317 ? 32.326 -11.448 2.188 1.00 56.41 317 ARG A N 1
ATOM 2554 C CA . ARG A 1 317 ? 32.254 -11.956 3.571 1.00 56.41 317 ARG A CA 1
ATOM 2555 C C . ARG A 1 317 ? 33.030 -13.255 3.754 1.00 56.41 317 ARG A C 1
ATOM 2557 O O . ARG A 1 317 ? 33.719 -13.398 4.760 1.00 56.41 317 ARG A O 1
ATOM 2564 N N . HIS A 1 318 ? 32.973 -14.177 2.793 1.00 54.09 318 HIS A N 1
ATOM 2565 C CA . HIS A 1 318 ? 33.797 -15.388 2.830 1.00 54.09 318 HIS A CA 1
ATOM 2566 C C . HIS A 1 318 ? 35.294 -15.076 2.729 1.00 54.09 318 HIS A C 1
ATOM 2568 O O . HIS A 1 318 ? 36.095 -15.733 3.396 1.00 54.09 318 HIS A O 1
ATOM 2574 N N . ALA A 1 319 ? 35.679 -14.064 1.948 1.00 55.72 319 ALA A N 1
ATOM 2575 C CA . ALA A 1 319 ? 37.058 -13.592 1.887 1.00 55.72 319 ALA A CA 1
ATOM 2576 C C . ALA A 1 319 ? 37.497 -12.969 3.224 1.00 55.72 319 ALA A C 1
ATOM 2578 O O . ALA A 1 319 ? 38.527 -13.369 3.765 1.00 55.72 319 ALA A O 1
ATOM 2579 N N . LYS A 1 320 ? 36.670 -12.084 3.806 1.00 56.22 320 LYS A N 1
ATOM 2580 C CA . LYS A 1 320 ? 36.945 -11.409 5.085 1.00 56.22 320 LYS A CA 1
ATOM 2581 C C . LYS A 1 320 ? 37.029 -12.388 6.263 1.00 56.22 320 LYS A C 1
ATOM 2583 O O . LYS A 1 320 ? 37.983 -12.334 7.035 1.00 56.22 320 LYS A O 1
ATOM 2588 N N . GLY A 1 321 ? 36.101 -13.345 6.339 1.00 52.22 321 GLY A N 1
ATOM 2589 C CA . GLY A 1 321 ? 36.117 -14.407 7.347 1.00 52.22 321 GLY A CA 1
ATOM 2590 C C . GLY A 1 321 ? 37.349 -15.309 7.245 1.00 52.22 321 GLY A C 1
ATOM 2591 O O . GLY A 1 321 ? 37.924 -15.665 8.267 1.00 52.22 321 GLY A O 1
ATOM 2592 N N . LYS A 1 322 ? 37.831 -15.613 6.029 1.00 53.19 322 LYS A N 1
ATOM 2593 C CA . LYS A 1 322 ? 39.095 -16.347 5.839 1.00 53.19 322 LYS A CA 1
ATOM 2594 C C . LYS A 1 322 ? 40.308 -15.537 6.300 1.00 53.19 322 LYS A C 1
ATOM 2596 O O . LYS A 1 322 ? 41.193 -16.100 6.937 1.00 53.19 322 LYS A O 1
ATOM 2601 N N . THR A 1 323 ? 40.362 -14.236 6.014 1.00 54.97 323 THR A N 1
ATOM 2602 C CA . THR A 1 323 ? 41.446 -13.357 6.493 1.00 54.97 323 THR A CA 1
ATOM 2603 C C . THR A 1 323 ? 41.455 -13.198 8.014 1.00 54.97 323 THR A C 1
ATOM 2605 O O . THR A 1 323 ? 42.525 -13.282 8.611 1.00 54.97 323 THR A O 1
ATOM 2608 N N . GLU A 1 324 ? 40.293 -13.061 8.660 1.00 50.06 324 GLU A N 1
ATOM 2609 C CA . GLU A 1 324 ? 40.185 -12.969 10.124 1.00 50.06 324 GLU A CA 1
ATOM 2610 C C . GLU A 1 324 ? 40.562 -14.293 10.813 1.00 50.06 324 GLU A C 1
ATOM 2612 O O . GLU A 1 324 ? 41.255 -14.282 11.831 1.00 50.06 324 GLU A O 1
ATOM 2617 N N . ASP A 1 325 ? 40.225 -15.442 10.216 1.00 49.81 325 ASP A N 1
ATOM 2618 C CA . ASP A 1 325 ? 40.661 -16.763 10.692 1.00 49.81 325 ASP A CA 1
ATOM 2619 C C . ASP A 1 325 ? 42.181 -16.961 10.566 1.00 49.81 325 ASP A C 1
ATOM 2621 O O . ASP A 1 325 ? 42.824 -17.564 11.433 1.00 49.81 325 ASP A O 1
ATOM 2625 N N . ILE A 1 326 ? 42.784 -16.453 9.487 1.00 56.72 326 ILE A N 1
ATOM 2626 C CA . ILE A 1 326 ? 44.234 -16.512 9.263 1.00 56.72 326 ILE A CA 1
ATOM 2627 C C . ILE A 1 326 ? 44.962 -15.579 10.242 1.00 56.72 326 ILE A C 1
ATOM 2629 O O . ILE A 1 326 ? 45.960 -15.981 10.848 1.00 56.72 326 ILE A O 1
ATOM 2633 N N . GLU A 1 327 ? 44.457 -14.365 10.468 1.00 51.28 327 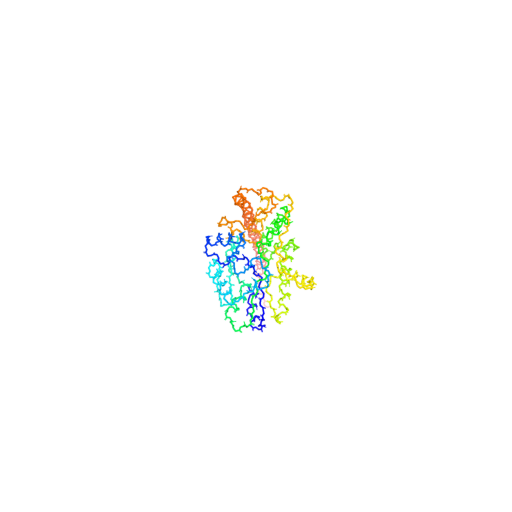GLU A N 1
ATOM 2634 C CA . GLU A 1 327 ? 45.010 -13.437 11.459 1.00 51.28 327 GLU A CA 1
ATOM 2635 C C . GLU A 1 327 ? 44.835 -13.936 12.897 1.00 51.28 327 GLU A C 1
ATOM 2637 O O . GLU A 1 327 ? 45.769 -13.835 13.699 1.00 51.28 327 GLU A O 1
ATOM 2642 N N . GLY A 1 328 ? 43.687 -14.537 13.220 1.00 50.75 328 GLY A N 1
ATOM 2643 C CA . GLY A 1 328 ? 43.413 -15.170 14.508 1.00 50.75 328 GLY A CA 1
ATOM 2644 C C . GLY A 1 328 ? 44.357 -16.341 14.783 1.00 50.75 328 GLY A C 1
ATOM 2645 O O . GLY A 1 328 ? 44.986 -16.399 15.844 1.00 50.75 328 GLY A O 1
ATOM 2646 N N . LYS A 1 329 ? 44.566 -17.224 13.796 1.00 54.03 329 LYS A N 1
ATOM 2647 C CA . LYS A 1 329 ? 45.532 -18.336 13.884 1.00 54.03 329 LYS A CA 1
ATOM 2648 C C . LYS A 1 329 ? 46.978 -17.845 13.992 1.00 54.03 329 LYS A C 1
ATOM 2650 O O . LYS A 1 329 ? 47.761 -18.421 14.752 1.00 54.03 329 LYS A O 1
ATOM 2655 N N . ASN A 1 330 ? 47.337 -16.759 13.307 1.00 55.56 330 ASN A N 1
ATOM 2656 C CA . ASN A 1 330 ? 48.671 -16.163 13.398 1.00 55.56 330 ASN A CA 1
ATOM 2657 C C . ASN A 1 330 ? 48.914 -15.467 14.747 1.00 55.56 330 ASN A C 1
ATOM 2659 O O . ASN A 1 330 ? 49.987 -15.642 15.330 1.00 55.56 330 ASN A O 1
ATOM 2663 N N . LYS A 1 331 ? 47.926 -14.752 15.304 1.00 55.59 331 LYS A N 1
ATOM 2664 C CA . LYS A 1 331 ? 47.997 -14.179 16.663 1.00 55.59 331 LYS A CA 1
ATOM 2665 C C . LYS A 1 331 ? 48.061 -15.271 17.735 1.00 55.59 331 LYS A C 1
ATOM 2667 O O . LYS A 1 331 ? 48.903 -15.176 18.630 1.00 55.59 331 LYS A O 1
ATOM 2672 N N . ALA A 1 332 ? 47.276 -16.342 17.603 1.00 56.41 332 ALA A N 1
ATOM 2673 C CA . ALA A 1 332 ? 47.312 -17.493 18.507 1.00 56.41 332 ALA A CA 1
ATOM 2674 C C . ALA A 1 332 ? 48.674 -18.217 18.477 1.00 56.41 332 ALA A C 1
ATOM 2676 O O . ALA A 1 332 ? 49.249 -18.492 19.534 1.00 56.41 332 ALA A O 1
ATOM 2677 N N . LYS A 1 333 ? 49.269 -18.427 17.290 1.00 55.78 333 LYS A N 1
ATOM 2678 C CA . LYS A 1 333 ? 50.645 -18.949 17.153 1.00 55.78 333 LYS A CA 1
ATOM 2679 C C . LYS A 1 333 ? 51.696 -18.016 17.771 1.00 55.78 333 LYS A C 1
ATOM 2681 O O . LYS A 1 333 ? 52.640 -18.493 18.408 1.00 55.78 333 LYS A O 1
ATOM 2686 N N . LYS A 1 334 ? 51.534 -16.691 17.650 1.00 54.72 334 LYS A N 1
ATOM 2687 C CA . LYS A 1 334 ? 52.441 -15.692 18.256 1.00 54.72 334 LYS A CA 1
ATOM 2688 C C . LYS A 1 334 ? 52.320 -15.640 19.788 1.00 54.72 334 LYS A C 1
ATOM 2690 O O . LYS A 1 334 ? 53.313 -15.429 20.481 1.00 54.72 334 LYS A O 1
ATOM 2695 N N . MET A 1 335 ? 51.128 -15.876 20.338 1.00 56.38 335 MET A N 1
ATOM 2696 C CA . MET A 1 335 ? 50.912 -15.984 21.787 1.00 56.38 335 MET A CA 1
ATOM 2697 C C . MET A 1 335 ? 51.423 -17.313 22.363 1.00 56.38 335 MET A C 1
ATOM 2699 O O . MET A 1 335 ? 52.077 -17.302 23.406 1.00 56.38 335 MET A O 1
ATOM 2703 N N . GLN A 1 336 ? 51.232 -18.442 21.670 1.00 54.31 336 GLN A N 1
ATOM 2704 C CA . GLN A 1 336 ? 51.785 -19.736 22.100 1.00 54.31 336 GLN A CA 1
ATOM 2705 C C . GLN A 1 336 ? 53.321 -19.761 22.093 1.00 54.31 336 GLN A C 1
ATOM 2707 O O . GLN A 1 336 ? 53.936 -20.332 22.995 1.00 54.31 336 GLN A O 1
ATOM 2712 N N . THR A 1 337 ? 53.961 -19.097 21.129 1.00 54.47 337 THR A N 1
ATOM 2713 C CA . THR A 1 337 ? 55.430 -18.968 21.089 1.00 54.47 337 THR A CA 1
ATOM 2714 C C . THR A 1 337 ? 55.966 -18.067 22.209 1.00 54.47 337 THR A C 1
ATOM 2716 O O . THR A 1 337 ? 56.963 -18.421 22.839 1.00 54.47 337 THR A O 1
ATOM 2719 N N . LYS A 1 338 ? 55.268 -16.975 22.562 1.00 55.09 338 LYS A N 1
ATOM 2720 C CA . LYS A 1 338 ? 55.612 -16.146 23.737 1.00 55.09 338 LYS A CA 1
ATOM 2721 C C . LYS A 1 338 ? 55.398 -16.874 25.074 1.00 55.09 338 LYS A C 1
ATOM 2723 O O . LYS A 1 338 ? 56.226 -16.738 25.972 1.00 55.09 338 LYS A O 1
ATOM 2728 N N . SER A 1 339 ? 54.342 -17.681 25.196 1.00 52.62 339 SER A N 1
ATOM 2729 C CA . SER A 1 339 ? 54.068 -18.521 26.376 1.00 52.62 339 SER A CA 1
ATOM 2730 C C . SER A 1 339 ? 55.150 -19.592 26.588 1.00 52.62 339 SER A C 1
ATOM 2732 O O . SER A 1 339 ? 55.715 -19.701 27.680 1.00 52.62 339 SER A O 1
ATOM 2734 N N . ARG A 1 340 ? 55.552 -20.305 25.523 1.00 50.47 340 ARG A N 1
ATOM 2735 C CA . ARG A 1 340 ? 56.650 -21.290 25.583 1.00 50.47 340 ARG A CA 1
ATOM 2736 C C . ARG A 1 340 ? 58.007 -20.658 25.914 1.00 50.47 340 ARG A C 1
ATOM 2738 O O . ARG A 1 340 ? 58.787 -21.264 26.647 1.00 50.47 340 ARG A O 1
ATOM 2745 N N . ALA A 1 341 ? 58.280 -19.438 25.446 1.00 53.91 341 ALA A N 1
ATOM 2746 C CA . ALA A 1 341 ? 59.495 -18.706 25.813 1.00 53.91 341 ALA A CA 1
ATOM 2747 C C . ALA A 1 341 ? 59.506 -18.286 27.299 1.00 53.91 341 ALA A C 1
ATOM 2749 O O . ALA A 1 341 ? 60.541 -18.388 27.956 1.00 53.91 341 ALA A O 1
ATOM 2750 N N . LYS A 1 342 ? 58.355 -17.886 27.862 1.00 51.91 342 LYS A N 1
ATOM 2751 C CA . LYS A 1 342 ? 58.226 -17.524 29.289 1.00 51.91 342 LYS A CA 1
ATOM 2752 C C . LYS A 1 342 ? 58.323 -18.746 30.217 1.00 51.91 342 LYS A C 1
ATOM 2754 O O . LYS A 1 342 ? 58.951 -18.654 31.270 1.00 51.91 342 LYS A O 1
ATOM 2759 N N . SER A 1 343 ? 57.789 -19.896 29.795 1.00 48.47 343 SER A N 1
ATOM 2760 C CA . SER A 1 343 ? 57.903 -21.182 30.509 1.00 48.47 343 SER A CA 1
ATOM 2761 C C . SER A 1 343 ? 59.337 -21.740 30.510 1.00 48.47 343 SER A C 1
ATOM 2763 O O . SER A 1 343 ? 59.810 -22.229 31.534 1.00 48.47 343 SER A O 1
ATOM 2765 N N . ARG A 1 344 ? 60.091 -21.588 29.410 1.00 47.12 344 ARG A N 1
ATOM 2766 C CA . ARG A 1 344 ? 61.514 -21.983 29.372 1.00 47.12 344 ARG A CA 1
ATOM 2767 C C . ARG A 1 344 ? 62.422 -21.076 30.208 1.00 47.12 344 ARG A C 1
ATOM 2769 O O . ARG A 1 344 ? 63.419 -21.557 30.735 1.00 47.12 344 ARG A O 1
ATOM 2776 N N . ARG A 1 345 ? 62.077 -19.794 30.380 1.00 45.84 345 ARG A N 1
ATOM 2777 C CA . ARG A 1 345 ? 62.860 -18.865 31.217 1.00 45.84 345 ARG A CA 1
ATOM 2778 C C . ARG A 1 345 ? 62.619 -19.055 32.719 1.00 45.84 345 ARG A C 1
ATOM 2780 O O . ARG A 1 345 ? 63.520 -18.790 33.496 1.00 45.84 345 ARG A O 1
ATOM 2787 N N . SER A 1 346 ? 61.447 -19.553 33.118 1.00 46.75 346 SER A N 1
ATOM 2788 C CA . SER A 1 346 ? 61.112 -19.837 34.525 1.00 46.75 346 SER A CA 1
ATOM 2789 C C . SER A 1 346 ? 61.605 -21.208 35.004 1.00 46.75 346 SER A C 1
ATOM 2791 O O . SER A 1 346 ? 61.913 -21.348 36.183 1.00 46.75 346 SER A O 1
ATOM 2793 N N . LYS A 1 347 ? 61.778 -22.193 34.108 1.00 44.78 347 LYS A N 1
ATOM 2794 C CA . LYS A 1 347 ? 62.465 -23.455 34.449 1.00 44.78 347 LYS A CA 1
ATOM 2795 C C . LYS A 1 347 ? 63.979 -23.294 34.628 1.00 44.78 347 LYS A C 1
ATOM 2797 O O . LYS A 1 347 ? 64.539 -23.914 35.515 1.00 44.78 347 LYS A O 1
ATOM 2802 N N . LYS A 1 348 ? 64.622 -22.385 33.883 1.00 42.88 348 LYS A N 1
ATOM 2803 C CA . LYS A 1 348 ? 66.074 -22.142 33.988 1.00 42.88 348 LYS A CA 1
ATOM 2804 C C . LYS A 1 348 ? 66.505 -21.308 35.211 1.00 42.88 348 LYS A C 1
ATOM 2806 O O . LYS A 1 348 ? 67.694 -21.103 35.393 1.00 42.88 348 LYS A O 1
ATOM 2811 N N . VAL A 1 349 ? 65.559 -20.809 36.015 1.00 45.44 349 VAL A N 1
ATOM 2812 C CA . VAL A 1 349 ? 65.835 -20.058 37.262 1.00 45.44 349 VAL A CA 1
ATOM 2813 C C . VAL A 1 349 ? 65.510 -20.893 38.514 1.00 45.44 349 VAL A C 1
ATOM 2815 O O . VAL A 1 349 ? 65.890 -20.515 39.610 1.00 45.44 349 VAL A O 1
ATOM 2818 N N . LYS A 1 350 ? 64.862 -22.060 38.368 1.00 42.34 350 LYS A N 1
ATOM 2819 C CA . LYS A 1 350 ? 64.563 -22.986 39.480 1.00 42.34 350 LYS A CA 1
ATOM 2820 C C . LYS A 1 350 ? 65.480 -24.217 39.552 1.00 42.34 350 LYS A C 1
ATOM 2822 O O . LYS A 1 350 ? 65.284 -25.045 40.427 1.00 42.34 350 LYS A O 1
ATOM 2827 N N . GLU A 1 351 ? 66.471 -24.329 38.668 1.00 40.66 351 GLU A N 1
ATOM 2828 C CA . GLU A 1 351 ? 67.448 -25.437 38.633 1.00 40.66 351 GLU A CA 1
ATOM 2829 C C . GLU A 1 351 ? 68.864 -24.999 39.077 1.00 40.66 351 GLU A C 1
ATOM 2831 O O . GLU A 1 351 ? 69.843 -25.664 38.763 1.00 40.66 351 GLU A O 1
ATOM 2836 N N . THR A 1 352 ? 68.992 -23.885 39.812 1.00 41.66 352 THR A N 1
ATOM 2837 C CA . THR A 1 352 ? 70.283 -23.394 40.355 1.00 41.66 352 THR A CA 1
ATOM 2838 C C . THR A 1 352 ? 70.275 -23.104 41.861 1.00 41.66 352 THR A C 1
ATOM 2840 O O . THR A 1 352 ? 71.197 -22.467 42.352 1.00 41.66 352 THR A O 1
ATOM 2843 N N . GLU A 1 353 ? 69.282 -23.582 42.613 1.00 39.28 353 GLU A N 1
ATOM 2844 C CA . GLU A 1 353 ? 69.262 -23.463 44.081 1.00 39.28 353 GLU A CA 1
ATOM 2845 C C . GLU A 1 353 ? 68.781 -24.770 44.724 1.00 39.28 353 GLU A C 1
ATOM 2847 O O . GLU A 1 353 ? 67.660 -24.861 45.215 1.00 39.28 353 GLU A O 1
ATOM 2852 N N . SER A 1 354 ? 69.622 -25.805 44.683 1.00 38.00 354 SER A N 1
ATOM 2853 C CA . SER A 1 354 ? 69.601 -26.902 45.661 1.00 38.00 354 SER A CA 1
ATOM 2854 C C . SER A 1 354 ? 70.840 -27.782 45.481 1.00 38.00 354 SER A C 1
ATOM 2856 O O . SER A 1 354 ? 70.747 -28.827 44.849 1.00 38.00 354 SER A O 1
ATOM 2858 N N . GLU A 1 355 ? 71.999 -27.361 45.991 1.00 36.00 355 GLU A N 1
ATOM 2859 C CA . GLU A 1 355 ? 73.094 -28.282 46.335 1.00 36.00 355 GLU A CA 1
ATOM 2860 C C . GLU A 1 355 ? 74.151 -27.582 47.206 1.00 36.00 355 GLU A C 1
ATOM 2862 O O . GLU A 1 355 ? 74.741 -26.579 46.810 1.00 36.00 355 GLU A O 1
ATOM 2867 N N . GLY A 1 356 ? 74.368 -28.153 48.395 1.00 35.00 356 GLY A N 1
ATOM 2868 C CA . GLY A 1 356 ? 75.415 -27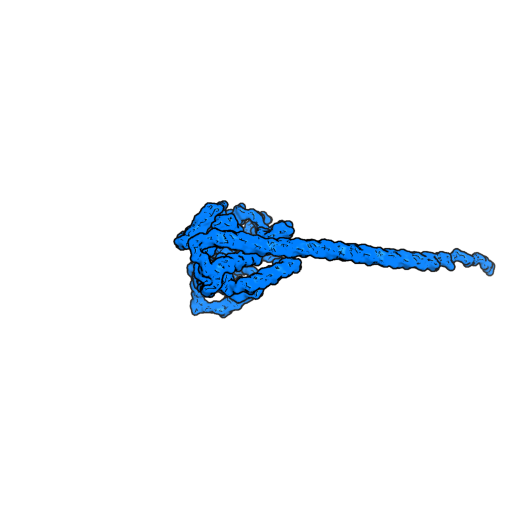.819 49.365 1.00 35.00 356 GLY A CA 1
ATOM 2869 C C . GLY A 1 356 ? 74.857 -27.194 50.647 1.00 35.00 356 GLY A C 1
ATOM 2870 O O . GLY A 1 356 ? 74.166 -26.186 50.588 1.00 35.00 356 GLY A O 1
ATOM 2871 N N . SER A 1 357 ? 75.102 -27.696 51.851 1.00 34.03 357 SER A N 1
ATOM 2872 C CA . SER A 1 357 ? 75.768 -28.904 52.357 1.00 34.03 357 SER A CA 1
ATOM 2873 C C . SER A 1 357 ? 75.564 -28.884 53.880 1.00 34.03 357 SER A C 1
ATOM 2875 O O . SER A 1 357 ? 75.504 -27.804 54.466 1.00 34.03 357 SER A O 1
ATOM 2877 N N . ASP A 1 358 ? 75.466 -30.060 54.494 1.00 38.03 358 ASP A N 1
ATOM 2878 C CA . ASP A 1 358 ? 75.423 -30.289 55.944 1.00 38.03 358 ASP A CA 1
ATOM 2879 C C . ASP A 1 358 ? 76.726 -29.897 56.690 1.00 38.03 358 ASP A C 1
ATOM 2881 O O . ASP A 1 358 ? 77.767 -29.707 56.058 1.00 38.03 358 ASP A O 1
ATOM 2885 N N . PHE A 1 359 ? 76.630 -29.948 58.035 1.00 35.22 359 PHE A N 1
ATOM 2886 C CA . PHE A 1 359 ? 77.669 -29.986 59.099 1.00 35.22 359 PHE A CA 1
ATOM 2887 C C . PHE A 1 359 ? 78.222 -28.623 59.586 1.00 35.22 359 PHE A C 1
ATOM 2889 O O . PHE A 1 359 ? 78.451 -27.725 58.787 1.00 35.22 359 PHE A O 1
ATOM 2896 N N . ASP A 1 360 ? 78.406 -28.332 60.886 1.00 35.34 360 ASP A N 1
ATOM 2897 C CA . ASP A 1 360 ? 78.776 -29.144 62.065 1.00 35.34 360 ASP A CA 1
ATOM 2898 C C . ASP A 1 360 ? 78.349 -28.479 63.407 1.00 35.34 360 ASP A C 1
ATOM 2900 O O . ASP A 1 360 ? 78.120 -27.272 63.435 1.00 35.34 360 ASP A O 1
ATOM 2904 N N . ASN A 1 361 ? 78.322 -29.298 64.478 1.00 37.44 361 ASN A N 1
ATOM 2905 C CA . ASN A 1 361 ? 78.540 -29.035 65.928 1.00 37.44 361 ASN A CA 1
ATOM 2906 C C . ASN A 1 361 ? 78.122 -27.708 66.588 1.00 37.44 361 ASN A C 1
ATOM 2908 O O . ASN A 1 361 ? 78.750 -26.658 66.324 1.00 37.44 361 ASN A O 1
#